Protein 3HUT (pdb70)

Structure (mmCIF, N/CA/C/O backbone):
data_3HUT
#
_entry.id   3HUT
#
_cell.length_a   43.341
_cell.length_b   92.706
_cell.length_c   44.432
_cell.angle_alpha   90.00
_cell.angle_beta   115.10
_cell.angle_gamma   90.00
#
_symmetry.space_group_name_H-M   'P 1 21 1'
#
loop_
_entity.id
_entity.type
_entity.pdbx_description
1 polymer 'putative branched-chain amino acid ABC transporter'
2 water water
#
loop_
_atom_site.group_PDB
_atom_site.id
_atom_site.type_symbol
_atom_site.label_atom_id
_atom_site.label_alt_id
_atom_site.label_comp_id
_atom_site.label_asym_id
_atom_site.label_entity_id
_atom_site.label_seq_id
_atom_site.pdbx_PDB_ins_code
_atom_site.Cartn_x
_atom_site.Cartn_y
_atom_site.Cartn_z
_atom_site.occupancy
_atom_site.B_iso_or_equiv
_atom_site.auth_seq_id
_atom_site.auth_comp_id
_atom_site.auth_asym_id
_atom_site.auth_atom_id
_atom_site.pdbx_PDB_model_num
ATOM 1 N N . LEU A 1 3 ? 7.758 19.405 32.525 1.00 22.39 -1 LEU A N 1
ATOM 2 C CA . LEU A 1 3 ? 7.522 18.194 33.362 1.00 21.99 -1 LEU A CA 1
ATOM 3 C C . LEU A 1 3 ? 7.212 16.979 32.483 1.00 20.85 -1 LEU A C 1
ATOM 4 O O . LEU A 1 3 ? 7.707 15.887 32.740 1.00 20.59 -1 LEU A O 1
ATOM 9 N N . ALA A 1 4 ? 6.409 17.164 31.440 1.00 18.58 40 ALA A N 1
ATOM 10 C CA . ALA A 1 4 ? 6.093 16.048 30.547 1.00 16.65 40 ALA A CA 1
ATOM 11 C C . ALA A 1 4 ? 7.351 15.617 29.788 1.00 15.42 40 ALA A C 1
ATOM 12 O O . ALA A 1 4 ? 8.145 16.463 29.369 1.00 13.90 40 ALA A O 1
ATOM 14 N N . LEU A 1 5 ? 7.540 14.306 29.631 1.00 13.55 41 LEU A N 1
ATOM 15 C CA . LEU A 1 5 ? 8.689 13.783 28.897 1.00 13.30 41 LEU A CA 1
ATOM 16 C C . LEU A 1 5 ? 8.482 14.140 27.434 1.00 14.32 41 LEU A C 1
ATOM 17 O O . LEU A 1 5 ? 7.352 14.139 26.947 1.00 15.29 41 LEU A O 1
ATOM 22 N N . LEU A 1 6 ? 9.573 14.432 26.732 1.00 13.31 42 LEU A N 1
ATOM 23 C CA . LEU A 1 6 ? 9.493 14.825 25.332 1.00 13.65 42 LEU A CA 1
ATOM 24 C C . LEU A 1 6 ? 10.138 13.894 24.319 1.00 12.77 42 LEU A C 1
ATOM 25 O O . LEU A 1 6 ? 11.265 13.435 24.502 1.00 12.04 42 LEU A O 1
ATOM 30 N N . LEU A 1 7 ? 9.407 13.646 23.238 1.00 10.05 43 LEU A N 1
ATOM 31 C CA . LEU A 1 7 ? 9.889 12.838 22.126 1.00 9.99 43 LEU A CA 1
ATOM 32 C C . LEU A 1 7 ? 9.769 13.737 20.902 1.00 11.01 43 LEU A C 1
ATOM 33 O O . LEU A 1 7 ? 8.821 14.515 20.792 1.00 10.73 43 LEU A O 1
ATOM 38 N N . GLY A 1 8 ? 10.730 13.652 19.993 1.00 9.97 44 GLY A N 1
ATOM 39 C CA . GLY A 1 8 ? 10.648 14.461 18.794 1.00 7.54 44 GLY A CA 1
ATOM 40 C C . GLY A 1 8 ? 10.093 13.585 17.692 1.00 7.58 44 GLY A C 1
ATOM 41 O O . GLY A 1 8 ? 10.186 12.364 17.770 1.00 8.26 44 GLY A O 1
ATOM 42 N N . TYR A 1 9 ? 9.481 14.187 16.683 1.00 7.48 45 TYR A N 1
ATOM 43 C CA . TYR A 1 9 ? 8.965 13.409 15.569 1.00 8.03 45 TYR A CA 1
ATOM 44 C C . TYR A 1 9 ? 9.142 14.233 14.305 1.00 8.61 45 TYR A C 1
ATOM 45 O O . TYR A 1 9 ? 8.470 15.246 14.121 1.00 6.96 45 TYR A O 1
ATOM 54 N N . GLU A 1 10 ? 10.081 13.824 13.457 1.00 6.12 46 GLU A N 1
ATOM 55 C CA . GLU A 1 10 ? 10.294 14.523 12.201 1.00 7.93 46 GLU A CA 1
ATOM 56 C C . GLU A 1 10 ? 9.540 13.733 11.138 1.00 7.84 46 GLU A C 1
ATOM 57 O O . GLU A 1 10 ? 9.675 12.510 11.045 1.00 7.45 46 GLU A O 1
ATOM 63 N N . LEU A 1 11 ? 8.727 14.440 10.359 1.00 8.61 47 LEU A N 1
ATOM 64 C CA . LEU A 1 11 ? 7.922 13.831 9.307 1.00 8.48 47 LEU A CA 1
ATOM 65 C C .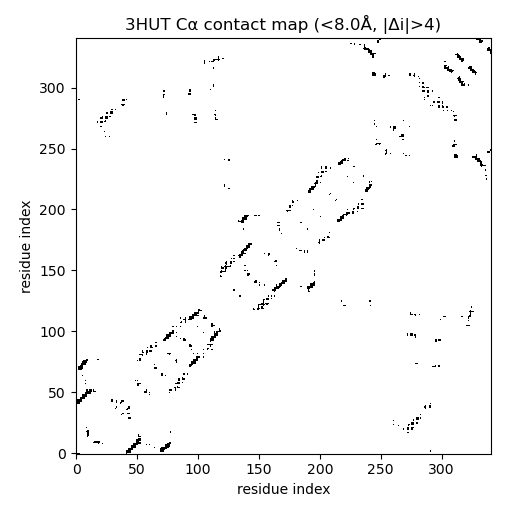 LEU A 1 11 ? 7.532 14.866 8.254 1.00 9.19 47 LEU A C 1
ATOM 66 O O . LEU A 1 11 ? 7.517 16.071 8.522 1.00 8.32 47 LEU A O 1
ATOM 71 N N . PRO A 1 12 ? 7.218 14.406 7.037 1.00 9.70 48 PRO A N 1
ATOM 72 C CA . PRO A 1 12 ? 6.833 15.311 5.950 1.00 10.01 48 PRO A CA 1
ATOM 73 C C . PRO A 1 12 ? 5.380 15.778 5.983 1.00 10.17 48 PRO A C 1
ATOM 74 O O . PRO A 1 12 ? 4.463 14.984 5.786 1.00 10.76 48 PRO A O 1
ATOM 78 N N . LEU A 1 13 ? 5.181 17.073 6.233 1.00 10.34 49 LEU A N 1
ATOM 79 C CA . LEU A 1 13 ? 3.844 17.660 6.270 1.00 10.54 49 LEU A CA 1
ATOM 80 C C . LEU A 1 13 ? 3.647 18.607 5.090 1.00 12.69 49 LEU A C 1
ATOM 81 O O . LEU A 1 13 ? 2.570 19.167 4.894 1.00 11.78 49 LEU A O 1
ATOM 86 N N . THR A 1 14 ? 4.707 18.795 4.315 1.00 12.54 50 THR A N 1
ATOM 87 C CA . THR A 1 14 ? 4.639 19.632 3.133 1.00 14.33 50 THR A CA 1
ATOM 88 C C . THR A 1 14 ? 5.467 18.914 2.079 1.00 14.43 50 THR A C 1
ATOM 89 O O . THR A 1 14 ? 6.382 18.160 2.410 1.00 14.18 50 THR A O 1
ATOM 93 N N . GLY A 1 15 ? 5.125 19.112 0.813 1.00 13.69 51 GLY A N 1
ATOM 94 C CA . GLY A 1 15 ? 5.867 18.448 -0.237 1.00 14.62 51 GLY A CA 1
ATOM 95 C C . GLY A 1 15 ? 5.110 17.278 -0.824 1.00 13.48 51 GLY A C 1
ATOM 96 O O . GLY A 1 15 ? 3.988 16.973 -0.412 1.00 14.31 51 GLY A O 1
ATOM 97 N N . ALA A 1 16 ? 5.737 16.608 -1.782 1.00 15.08 52 ALA A N 1
ATOM 98 C CA . ALA A 1 16 ? 5.123 15.480 -2.467 1.00 14.42 52 ALA A CA 1
ATOM 99 C C . ALA A 1 16 ? 4.682 14.348 -1.547 1.00 13.94 52 ALA A C 1
ATOM 100 O O . ALA A 1 16 ? 3.759 13.609 -1.872 1.00 13.69 52 ALA A O 1
ATOM 102 N N . ASN A 1 17 ? 5.337 14.217 -0.399 1.00 13.42 53 ASN A N 1
ATOM 103 C CA . ASN A 1 17 ? 5.026 13.140 0.537 1.00 13.63 53 ASN A CA 1
ATOM 104 C C . ASN A 1 17 ? 4.299 13.570 1.808 1.00 12.43 53 ASN A C 1
ATOM 105 O O . ASN A 1 17 ? 4.330 12.862 2.815 1.00 12.38 53 ASN A O 1
ATOM 110 N N . ALA A 1 18 ? 3.635 14.720 1.759 1.00 11.73 54 ALA A N 1
ATOM 111 C CA . ALA A 1 18 ? 2.914 15.237 2.920 1.00 11.53 54 ALA A CA 1
ATOM 112 C C . ALA A 1 18 ? 1.826 14.293 3.445 1.00 10.13 54 ALA A C 1
ATOM 113 O O . ALA A 1 18 ? 1.591 14.223 4.650 1.00 10.14 54 ALA A O 1
ATOM 115 N N . ALA A 1 19 ? 1.165 13.573 2.545 1.00 8.97 55 ALA A N 1
ATOM 116 C CA . ALA A 1 19 ? 0.094 12.660 2.943 1.00 11.13 55 ALA A CA 1
ATOM 117 C C . ALA A 1 19 ? 0.572 11.604 3.941 1.00 11.47 55 ALA A C 1
ATOM 118 O O . ALA A 1 19 ? -0.182 11.152 4.806 1.00 10.97 55 ALA A O 1
ATOM 120 N N . TYR A 1 20 ? 1.830 11.211 3.819 1.00 11.48 56 TYR A N 1
ATOM 121 C CA . TYR A 1 20 ? 2.387 10.215 4.715 1.00 12.13 56 TYR A CA 1
ATOM 122 C C . TYR A 1 20 ? 2.615 10.812 6.099 1.00 10.94 56 TYR A C 1
ATOM 123 O O . TYR A 1 20 ? 2.418 10.144 7.114 1.00 11.17 56 TYR A O 1
ATOM 132 N N . GLY A 1 21 ? 3.021 12.077 6.135 1.00 10.33 57 GLY A N 1
ATOM 133 C CA . GLY A 1 21 ? 3.247 12.733 7.409 1.00 9.61 57 GLY A CA 1
ATOM 134 C C . GLY A 1 21 ? 1.923 12.903 8.121 1.00 9.38 57 GLY A C 1
ATOM 135 O O . GLY A 1 21 ? 1.838 12.802 9.347 1.00 8.06 57 GLY A O 1
ATOM 136 N N . ARG A 1 22 ? 0.874 13.154 7.345 1.00 7.34 58 ARG A N 1
ATOM 137 C CA . ARG A 1 22 ? -0.443 13.332 7.925 1.00 7.01 58 ARG A CA 1
ATOM 138 C C . ARG A 1 22 ? -0.971 12.066 8.598 1.00 6.85 58 ARG A C 1
ATOM 139 O O . ARG A 1 22 ? -1.500 12.136 9.708 1.00 7.97 58 ARG A O 1
ATOM 147 N N . VAL A 1 23 ? -0.815 10.909 7.959 1.00 7.95 59 VAL A N 1
ATOM 148 C CA . VAL A 1 23 ? -1.313 9.679 8.568 1.00 8.66 59 VAL A CA 1
ATOM 149 C C . VAL A 1 23 ? -0.430 9.265 9.744 1.00 9.29 59 VAL A C 1
ATOM 150 O O . VAL A 1 23 ? -0.877 8.560 10.645 1.00 11.07 59 VAL A O 1
ATOM 154 N N . PHE A 1 24 ? 0.823 9.713 9.734 1.00 8.77 60 PHE A N 1
ATOM 155 C CA . PHE A 1 24 ? 1.745 9.424 10.827 1.00 8.42 60 PHE A CA 1
ATOM 156 C C . PHE A 1 24 ? 1.228 10.155 12.060 1.00 9.09 60 PHE A C 1
ATOM 157 O O . PHE A 1 24 ? 1.196 9.609 13.164 1.00 8.39 60 PHE A O 1
ATOM 165 N N . GLN A 1 25 ? 0.829 11.405 11.858 1.00 9.50 61 GLN A N 1
ATOM 166 C CA . GLN A 1 25 ? 0.327 12.230 12.945 1.00 10.42 61 GLN A CA 1
ATOM 167 C C . GLN A 1 25 ? -1.029 11.736 13.445 1.00 9.39 61 GLN A C 1
ATOM 168 O O . GLN A 1 25 ? -1.312 11.798 14.638 1.00 9.03 61 GLN A O 1
ATOM 174 N N . GLU A 1 26 ? -1.866 11.241 12.538 1.00 8.49 62 GLU A N 1
ATOM 175 C CA . GLU A 1 26 ? -3.172 10.730 12.938 1.00 9.08 62 GLU A CA 1
ATOM 176 C C . GLU A 1 26 ? -2.972 9.502 13.827 1.00 8.93 62 GLU A C 1
ATOM 177 O O . GLU A 1 26 ? -3.595 9.370 14.878 1.00 8.46 62 GLU A O 1
ATOM 183 N N . ALA A 1 27 ? -2.083 8.613 13.400 1.00 8.32 63 ALA A N 1
ATOM 184 C CA . ALA A 1 27 ? -1.792 7.399 14.148 1.00 7.96 63 ALA A CA 1
ATOM 185 C C . ALA A 1 27 ? -1.091 7.725 15.463 1.00 8.64 63 ALA A C 1
ATOM 186 O O . ALA A 1 27 ? -1.414 7.152 16.507 1.00 8.61 63 ALA A O 1
ATOM 188 N N . ALA A 1 28 ? -0.134 8.647 15.410 1.00 8.43 64 ALA A N 1
ATOM 189 C CA . ALA A 1 28 ? 0.614 9.046 16.602 1.00 8.66 64 ALA A CA 1
ATOM 190 C C . ALA A 1 28 ? -0.316 9.541 17.701 1.00 10.59 64 ALA A C 1
ATOM 191 O O . ALA A 1 28 ? -0.202 9.138 18.862 1.00 10.75 64 ALA A O 1
ATOM 193 N N . ARG A 1 29 ? -1.234 10.419 17.322 1.00 11.24 65 ARG A N 1
ATOM 194 C CA . ARG A 1 29 ? -2.194 10.996 18.254 1.00 12.50 65 ARG A CA 1
ATOM 195 C C . ARG A 1 29 ? -3.002 9.922 18.981 1.00 10.54 65 ARG A C 1
ATOM 196 O O . ARG A 1 29 ? -3.177 9.982 20.196 1.00 8.99 65 ARG A O 1
ATOM 204 N N . LEU A 1 30 ? -3.492 8.940 18.234 1.00 9.80 66 LEU A N 1
ATOM 205 C CA . LEU A 1 30 ? -4.290 7.867 18.822 1.00 10.55 66 LEU A CA 1
ATOM 206 C C . LEU A 1 30 ? -3.490 7.085 19.867 1.00 10.71 66 LEU A C 1
ATOM 207 O O . LEU A 1 30 ? -3.957 6.857 20.981 1.00 10.61 66 LEU A O 1
ATOM 212 N N . GLN A 1 31 ? -2.283 6.674 19.495 1.00 9.92 67 GLN A N 1
ATOM 213 C CA . GLN A 1 31 ? -1.410 5.912 20.385 1.00 8.16 67 GLN A CA 1
ATOM 214 C C . GLN A 1 31 ? -1.011 6.717 21.628 1.00 8.64 67 GLN A C 1
ATOM 215 O O . GLN A 1 31 ? -1.118 6.235 22.762 1.00 7.01 67 GLN A O 1
ATOM 221 N N . LEU A 1 32 ? -0.542 7.942 21.411 1.00 6.91 68 LEU A N 1
ATOM 222 C CA . LEU A 1 32 ? -0.116 8.795 22.512 1.00 9.17 68 LEU A CA 1
ATOM 223 C C . LEU A 1 32 ? -1.256 9.040 23.493 1.00 9.92 68 LEU A C 1
ATOM 224 O O . LEU A 1 32 ? -1.085 8.906 24.706 1.00 10.71 68 LEU A O 1
ATOM 229 N N . ASP A 1 33 ? -2.424 9.397 22.973 1.00 12.56 69 ASP A N 1
ATOM 230 C CA . ASP A 1 33 ? -3.557 9.653 23.844 1.00 13.73 69 ASP A CA 1
ATOM 231 C C . ASP A 1 33 ? -3.877 8.427 24.691 1.00 15.12 69 ASP A C 1
ATOM 232 O O . ASP A 1 33 ? -4.126 8.551 25.891 1.00 15.22 69 ASP A O 1
ATOM 237 N N . ARG A 1 34 ? -3.847 7.241 24.083 1.00 15.93 70 ARG A N 1
ATOM 238 C CA . ARG A 1 34 ? -4.136 6.018 24.833 1.00 16.49 70 ARG A CA 1
ATOM 239 C C . ARG A 1 34 ? -3.092 5.796 25.914 1.00 14.90 70 ARG A C 1
ATOM 240 O O . ARG A 1 34 ? -3.425 5.486 27.058 1.00 15.24 70 ARG A O 1
ATOM 248 N N . PHE A 1 35 ? -1.826 5.951 25.540 1.00 13.71 71 PHE A N 1
ATOM 249 C CA . PHE A 1 35 ? -0.716 5.766 26.466 1.00 13.38 71 PHE A CA 1
ATOM 250 C C . PHE A 1 35 ? -0.862 6.682 27.682 1.00 14.54 71 PHE A C 1
ATOM 251 O O . PHE A 1 35 ? -0.816 6.223 28.824 1.00 13.54 71 PHE A O 1
ATOM 259 N N . ASN A 1 36 ? -1.037 7.977 27.441 1.00 13.93 72 ASN A N 1
ATOM 260 C CA . ASN A 1 36 ? -1.180 8.920 28.541 1.00 15.67 72 ASN A CA 1
ATOM 261 C C . ASN A 1 36 ? -2.430 8.625 29.361 1.00 16.73 72 ASN A C 1
ATOM 262 O O . ASN A 1 36 ? -2.418 8.740 30.587 1.00 18.58 72 ASN A O 1
ATOM 267 N N . ALA A 1 37 ? -3.502 8.230 28.684 1.00 16.48 73 ALA A N 1
ATOM 268 C CA . ALA A 1 37 ? -4.748 7.906 29.365 1.00 17.73 73 ALA A CA 1
ATOM 269 C C . ALA A 1 37 ? -4.528 6.723 30.304 1.00 19.18 73 ALA A C 1
ATOM 270 O O . ALA A 1 37 ? -5.175 6.617 31.344 1.00 20.18 73 ALA A O 1
ATOM 272 N N . ALA A 1 38 ? -3.608 5.840 29.930 1.00 18.71 74 ALA A N 1
ATOM 273 C CA . ALA A 1 38 ? -3.303 4.658 30.726 1.00 20.35 74 ALA A CA 1
ATOM 274 C C . ALA A 1 38 ? -2.421 4.972 31.935 1.00 21.74 74 ALA A C 1
ATOM 275 O O . ALA A 1 38 ? -2.182 4.103 32.775 1.00 22.86 74 ALA A O 1
ATOM 277 N N . GLY A 1 39 ? -1.933 6.206 32.016 1.00 20.71 75 GLY A N 1
ATOM 278 C CA . GLY A 1 39 ? -1.098 6.591 33.139 1.00 21.07 75 GLY A CA 1
ATOM 279 C C . GLY A 1 39 ? 0.293 7.066 32.765 1.00 20.46 75 GLY A C 1
ATOM 280 O O . GLY A 1 39 ? 1.129 7.288 33.644 1.00 20.28 75 GLY A O 1
ATOM 281 N N . GLY A 1 40 ? 0.543 7.226 31.469 1.00 18.85 76 GLY A N 1
ATOM 282 C CA . GLY A 1 40 ? 1.847 7.675 31.016 1.00 18.56 76 GLY A CA 1
ATOM 283 C C . GLY A 1 40 ? 2.970 6.798 31.540 1.00 17.78 76 GLY A C 1
ATOM 284 O O . GLY A 1 40 ? 2.852 5.572 31.574 1.00 15.97 76 GLY A O 1
ATOM 285 N N . VAL A 1 41 ? 4.067 7.431 31.940 1.00 19.39 77 VAL A N 1
ATOM 286 C CA . VAL A 1 41 ? 5.220 6.720 32.476 1.00 20.67 77 VAL A CA 1
ATOM 287 C C . VAL A 1 41 ? 5.210 6.911 33.984 1.00 22.90 77 VAL A C 1
ATOM 288 O O . VAL A 1 41 ? 5.714 7.913 34.499 1.00 22.95 77 VAL A O 1
ATOM 292 N N . GLY A 1 42 ? 4.622 5.951 34.688 1.00 23.30 78 GLY A N 1
ATOM 293 C CA . GLY A 1 42 ? 4.543 6.045 36.133 1.00 24.97 78 GLY A CA 1
ATOM 294 C C . GLY A 1 42 ? 3.839 7.320 36.557 1.00 24.41 78 GLY A C 1
ATOM 295 O O . GLY A 1 42 ? 4.198 7.934 37.560 1.00 26.37 78 GLY A O 1
ATOM 296 N N . GLY A 1 43 ? 2.836 7.727 35.785 1.00 23.51 79 GLY A N 1
ATOM 297 C CA . GLY A 1 43 ? 2.101 8.936 36.115 1.00 21.98 79 GLY A CA 1
ATOM 298 C C . GLY A 1 43 ? 2.594 10.177 35.394 1.00 21.64 79 GLY A C 1
ATOM 299 O O . GLY A 1 43 ? 1.921 11.206 35.397 1.00 21.52 79 GLY A O 1
ATOM 300 N N . ARG A 1 44 ? 3.768 10.091 34.775 1.00 20.82 80 ARG A N 1
ATOM 301 C CA . ARG A 1 44 ? 4.326 11.226 34.051 1.00 19.01 80 ARG A CA 1
ATOM 302 C C . ARG A 1 44 ? 3.931 11.132 32.579 1.00 18.69 80 ARG A C 1
ATOM 303 O O . ARG A 1 44 ? 4.287 10.175 31.894 1.00 17.49 80 ARG A O 1
ATOM 311 N N . PRO A 1 45 ? 3.184 12.127 32.075 1.00 17.00 81 PRO A N 1
ATOM 312 C CA . PRO A 1 45 ? 2.751 12.128 30.674 1.00 16.53 81 PRO A CA 1
ATOM 313 C C . PRO A 1 45 ? 3.887 12.303 29.675 1.00 16.27 81 PRO A C 1
ATOM 314 O O . PRO A 1 45 ? 4.993 12.729 30.025 1.00 15.05 81 PRO A O 1
ATOM 318 N N . VAL A 1 46 ? 3.604 11.957 28.426 1.00 15.29 82 VAL A N 1
ATOM 319 C CA . VAL A 1 46 ? 4.578 12.086 27.357 1.00 13.73 82 VAL A CA 1
ATOM 320 C C . VAL A 1 46 ? 3.957 12.961 26.283 1.00 13.57 82 VAL A C 1
ATOM 321 O O . VAL A 1 46 ? 2.770 12.839 25.988 1.00 12.72 82 VAL A O 1
ATOM 325 N N . ASP A 1 47 ? 4.753 13.853 25.711 1.00 14.05 83 ASP A N 1
ATOM 326 C CA . ASP A 1 47 ? 4.248 14.711 24.649 1.00 15.08 83 ASP A CA 1
ATOM 327 C C . ASP A 1 47 ? 5.185 14.593 23.464 1.00 13.15 83 ASP A C 1
ATOM 328 O O . ASP A 1 47 ? 6.364 14.286 23.626 1.00 11.42 83 ASP A O 1
ATOM 333 N N . ILE A 1 48 ? 4.653 14.820 22.270 1.00 10.54 84 ILE A N 1
ATOM 334 C CA . ILE A 1 48 ? 5.455 14.733 21.063 1.00 9.81 84 ILE A CA 1
ATOM 335 C C . ILE A 1 48 ? 5.622 16.097 20.396 1.00 9.70 84 ILE A C 1
ATOM 336 O O . ILE A 1 48 ? 4.658 16.845 20.208 1.00 8.33 84 ILE A O 1
ATOM 341 N N . LEU A 1 49 ? 6.863 16.411 20.057 1.00 8.33 85 LEU A N 1
ATOM 342 C CA . LEU A 1 49 ? 7.188 17.653 19.381 1.00 9.22 85 LEU A CA 1
ATOM 343 C C . LEU A 1 49 ? 7.416 17.287 17.917 1.00 9.99 85 LEU A C 1
ATOM 344 O O . LEU A 1 49 ? 8.392 16.615 17.575 1.00 10.30 85 LEU A O 1
ATOM 349 N N . TYR A 1 50 ? 6.498 17.714 17.061 1.00 9.32 86 TYR A N 1
ATOM 350 C CA . TYR A 1 50 ? 6.586 17.439 15.632 1.00 9.69 86 TYR A CA 1
ATOM 351 C C . TYR A 1 50 ? 7.398 18.498 14.900 1.00 9.66 86 TYR A C 1
ATOM 352 O O . TYR A 1 50 ? 7.445 19.655 15.313 1.00 8.14 86 TYR A O 1
ATOM 361 N N . ALA A 1 51 ? 8.028 18.091 13.804 1.00 9.55 87 ALA A N 1
ATOM 362 C CA . ALA A 1 51 ? 8.814 19.007 12.981 1.00 10.59 87 ALA A CA 1
ATOM 363 C C . ALA A 1 51 ? 8.633 18.606 11.520 1.00 10.44 87 ALA A C 1
ATOM 364 O O . ALA A 1 51 ? 8.819 17.438 11.163 1.00 9.65 87 ALA A O 1
ATOM 366 N N . ASP A 1 52 ? 8.256 19.571 10.685 1.00 8.76 88 ASP A N 1
ATOM 367 C CA . ASP A 1 52 ? 8.049 19.322 9.260 1.00 10.17 88 ASP A CA 1
ATOM 368 C C . ASP A 1 52 ? 9.386 19.196 8.530 1.00 10.70 88 ASP A C 1
ATOM 369 O O . ASP A 1 52 ? 10.068 20.189 8.285 1.00 10.16 88 ASP A O 1
ATOM 374 N N . SER A 1 53 ? 9.755 17.970 8.179 1.00 9.08 89 SER A N 1
ATOM 375 C CA . SER A 1 53 ? 11.010 17.725 7.482 1.00 10.95 89 SER A CA 1
ATOM 376 C C . SER A 1 53 ? 10.913 18.001 5.980 1.00 10.99 89 SER A C 1
ATOM 377 O O . SER A 1 53 ? 11.933 18.122 5.301 1.00 11.53 89 SER A O 1
ATOM 380 N N . ARG A 1 54 ? 9.686 18.081 5.469 1.00 10.90 90 ARG A N 1
ATOM 381 C CA . ARG A 1 54 ? 9.439 18.318 4.046 1.00 12.39 90 ARG A CA 1
ATOM 382 C C . ARG A 1 54 ? 10.068 17.228 3.181 1.00 12.52 90 ARG A C 1
ATOM 383 O O . ARG A 1 54 ? 10.195 17.387 1.965 1.00 11.94 90 ARG A O 1
ATOM 391 N N . ASP A 1 55 ? 10.439 16.116 3.809 1.00 12.38 91 ASP A N 1
ATOM 392 C CA . ASP A 1 55 ? 11.092 15.012 3.110 1.00 11.87 91 ASP A CA 1
ATOM 393 C C . ASP A 1 55 ? 12.321 15.569 2.403 1.00 12.47 91 ASP A C 1
ATOM 394 O O . ASP A 1 55 ? 12.646 15.183 1.279 1.00 12.10 91 ASP A O 1
ATOM 399 N N . ASP A 1 56 ? 12.990 16.494 3.083 1.00 13.01 92 ASP A N 1
ATOM 400 C CA . ASP A 1 56 ? 14.189 17.143 2.558 1.00 14.01 92 ASP A CA 1
ATOM 401 C C . ASP A 1 56 ? 15.375 16.843 3.470 1.00 13.63 92 ASP A C 1
ATOM 402 O O . ASP A 1 56 ? 15.335 17.126 4.666 1.00 11.73 92 ASP A O 1
ATOM 407 N N . ALA A 1 57 ? 16.429 16.267 2.900 1.00 14.39 93 ALA A N 1
ATOM 408 C CA . ALA A 1 57 ? 17.613 15.906 3.671 1.00 13.94 93 ALA A CA 1
ATOM 409 C C . ALA A 1 57 ? 18.197 17.060 4.479 1.00 13.79 93 ALA A C 1
ATOM 410 O O . ALA A 1 57 ? 18.462 16.912 5.674 1.00 12.72 93 ALA A O 1
ATOM 412 N N . ASP A 1 58 ? 18.398 18.210 3.842 1.00 13.28 94 ASP A N 1
ATOM 413 C CA . ASP A 1 58 ? 18.963 19.352 4.551 1.00 15.00 94 ASP A CA 1
ATOM 414 C C . ASP A 1 58 ? 18.061 19.839 5.675 1.00 13.58 94 ASP A C 1
ATOM 415 O O . ASP A 1 58 ? 18.543 20.250 6.727 1.00 12.50 94 ASP A O 1
ATOM 420 N N . GLN A 1 59 ? 16.751 19.795 5.458 1.00 13.59 95 GLN A N 1
ATOM 421 C CA . GLN A 1 59 ? 15.818 20.238 6.488 1.00 13.83 95 GLN A CA 1
ATOM 422 C C . GLN A 1 59 ? 15.860 19.256 7.658 1.00 12.70 95 GLN A C 1
ATOM 423 O O . GLN A 1 59 ? 15.804 19.655 8.820 1.00 11.48 95 GLN A O 1
ATOM 429 N N . ALA A 1 60 ? 15.971 17.972 7.334 1.00 11.61 96 ALA A N 1
ATOM 430 C CA . ALA A 1 60 ? 16.025 16.924 8.347 1.00 10.94 96 ALA A CA 1
ATOM 431 C C . ALA A 1 60 ? 17.272 17.096 9.209 1.00 10.44 96 ALA A C 1
ATOM 432 O O . ALA A 1 60 ? 17.261 16.814 10.411 1.00 9.06 96 ALA A O 1
ATOM 434 N N . ARG A 1 61 ? 18.354 17.558 8.592 1.00 11.73 97 ARG A N 1
ATOM 435 C CA . ARG A 1 61 ? 19.593 17.760 9.331 1.00 11.28 97 ARG A CA 1
ATOM 436 C C . ARG A 1 61 ? 19.479 18.891 10.347 1.00 11.76 97 ARG A C 1
ATOM 437 O O . ARG A 1 61 ? 19.963 18.765 11.476 1.00 10.72 97 ARG A O 1
ATOM 445 N N . THR A 1 62 ? 18.846 19.999 9.974 1.00 12.11 98 THR A N 1
ATOM 446 C CA . THR A 1 62 ? 18.724 21.079 10.940 1.00 11.69 98 THR A CA 1
ATOM 447 C C . THR A 1 62 ? 17.718 20.665 12.009 1.00 12.16 98 THR A C 1
ATOM 448 O O . THR A 1 62 ? 17.855 21.040 13.172 1.00 11.10 98 THR A O 1
ATOM 452 N N . ILE A 1 63 ? 16.729 19.855 11.633 1.00 11.28 99 ILE A N 1
ATOM 453 C CA . ILE A 1 63 ? 15.753 19.378 12.610 1.00 10.78 99 ILE A CA 1
ATOM 454 C C . ILE A 1 63 ? 16.471 18.505 13.643 1.00 11.84 99 ILE A C 1
ATOM 455 O O . ILE A 1 63 ? 16.240 18.631 14.851 1.00 11.95 99 ILE A O 1
ATOM 460 N N . ALA A 1 64 ? 17.340 17.621 13.155 1.00 11.06 100 ALA A N 1
ATOM 461 C CA . ALA A 1 64 ? 18.095 16.716 14.017 1.00 10.11 100 ALA A CA 1
ATOM 462 C C . ALA A 1 64 ? 18.980 17.479 15.000 1.00 11.54 100 ALA A C 1
ATOM 463 O O . ALA A 1 64 ? 19.060 17.123 16.173 1.00 11.40 100 ALA A O 1
ATOM 465 N N . ARG A 1 65 ? 19.650 18.520 14.516 1.00 13.59 101 ARG A N 1
ATOM 466 C CA . ARG A 1 65 ? 20.512 19.335 15.365 1.00 14.44 101 ARG A CA 1
ATOM 467 C C . ARG A 1 65 ? 19.644 19.944 16.468 1.00 13.28 101 ARG A C 1
ATOM 468 O O . ARG A 1 65 ? 20.032 19.975 17.634 1.00 11.61 101 ARG A O 1
ATOM 476 N N . ALA A 1 66 ? 18.469 20.437 16.077 1.00 12.00 102 ALA A N 1
ATOM 477 C CA . ALA A 1 66 ? 17.539 21.073 17.003 1.00 11.83 102 ALA A CA 1
ATOM 478 C C . ALA A 1 66 ? 17.084 20.134 18.120 1.00 12.30 102 ALA A C 1
ATOM 479 O O . ALA A 1 66 ? 17.077 20.517 19.290 1.00 11.64 102 ALA A O 1
ATOM 481 N N . PHE A 1 67 ? 16.694 18.912 17.761 1.00 10.85 103 PHE A N 1
ATOM 482 C CA . PHE A 1 67 ? 16.259 17.941 18.761 1.00 10.54 103 PHE A CA 1
ATOM 483 C C . PHE A 1 67 ? 17.409 17.571 19.695 1.00 11.09 103 PHE A C 1
ATOM 484 O O . PHE A 1 67 ? 17.220 17.415 20.902 1.00 12.02 103 PHE A O 1
ATOM 492 N N . VAL A 1 68 ? 18.599 17.415 19.125 1.00 11.77 104 VAL A N 1
ATOM 493 C CA . VAL A 1 68 ? 19.781 17.059 19.904 1.00 12.04 104 VAL A CA 1
ATOM 494 C C . VAL A 1 68 ? 20.093 18.156 20.921 1.00 13.48 104 VAL A C 1
ATOM 495 O O . VAL A 1 68 ? 20.435 17.877 22.072 1.00 12.11 104 VAL A O 1
ATOM 499 N N . ASP A 1 69 ? 19.945 19.404 20.490 1.00 14.76 105 ASP A N 1
ATOM 500 C CA . ASP A 1 69 ? 20.208 20.560 21.339 1.00 16.39 105 ASP A CA 1
ATOM 501 C C . ASP A 1 69 ? 19.173 20.804 22.431 1.00 15.98 105 ASP A C 1
ATOM 502 O O . ASP A 1 69 ? 19.412 21.598 23.340 1.00 15.71 105 ASP A O 1
ATOM 507 N N . ASP A 1 70 ? 18.020 20.144 22.340 1.00 14.71 106 ASP A N 1
ATOM 508 C CA . ASP A 1 70 ? 16.988 20.300 23.361 1.00 15.27 106 ASP A CA 1
ATOM 509 C C . ASP A 1 70 ? 17.092 19.117 24.322 1.00 16.05 106 ASP A C 1
ATOM 510 O O . ASP A 1 70 ? 16.619 18.022 24.023 1.00 14.17 106 ASP A O 1
ATOM 515 N N . PRO A 1 71 ? 17.706 19.329 25.498 1.00 16.48 107 PRO A N 1
ATOM 516 C CA . PRO A 1 71 ? 17.875 18.271 26.501 1.00 15.88 107 PRO A CA 1
ATOM 517 C C . PRO A 1 71 ? 16.602 17.530 26.910 1.00 15.19 107 PRO A C 1
ATOM 518 O O . PRO A 1 71 ? 16.673 16.425 27.447 1.00 15.83 107 PRO A O 1
ATOM 522 N N . ARG A 1 72 ? 15.438 18.120 26.660 1.00 13.46 108 ARG A N 1
ATOM 523 C CA . ARG A 1 72 ? 14.194 17.452 27.032 1.00 14.43 108 ARG A CA 1
ATOM 524 C C . ARG A 1 72 ? 13.851 16.306 26.084 1.00 12.85 108 ARG A C 1
ATOM 525 O O . ARG A 1 72 ? 13.204 15.341 26.478 1.00 12.66 108 ARG A O 1
ATOM 533 N N . VAL A 1 73 ? 14.290 16.416 24.836 1.00 11.69 109 VAL A N 1
ATOM 534 C CA . VAL A 1 73 ? 14.015 15.388 23.841 1.00 10.25 109 VAL A CA 1
ATOM 535 C C . VAL A 1 73 ? 14.894 14.168 24.106 1.00 8.55 109 VAL A C 1
ATOM 536 O O . VAL A 1 73 ? 16.107 14.217 23.912 1.00 8.80 109 VAL A O 1
ATOM 540 N N . VAL A 1 74 ? 14.284 13.074 24.548 1.00 7.81 110 VAL A N 1
ATOM 541 C CA . VAL A 1 74 ? 15.047 11.872 24.860 1.00 8.12 110 VAL A CA 1
ATOM 542 C C . VAL A 1 74 ? 15.069 10.843 23.738 1.00 8.30 110 VAL A C 1
ATOM 543 O O . VAL A 1 74 ? 15.840 9.881 23.778 1.00 5.56 110 VAL A O 1
ATOM 547 N N . GLY A 1 75 ? 14.223 11.049 22.737 1.00 7.55 111 GLY A N 1
ATOM 548 C CA . GLY A 1 75 ? 14.168 10.127 21.624 1.00 7.39 111 GLY A CA 1
ATOM 549 C C . GLY A 1 75 ? 13.474 10.793 20.459 1.00 8.65 111 GLY A C 1
ATOM 550 O O . GLY A 1 75 ? 12.705 11.733 20.646 1.00 10.59 111 GLY A O 1
ATOM 551 N N . VAL A 1 76 ? 13.739 10.314 19.253 1.00 8.09 112 VAL A N 1
ATOM 552 C CA . VAL A 1 76 ? 13.113 10.896 18.079 1.00 8.36 112 VAL A CA 1
ATOM 553 C C . VAL A 1 76 ? 12.419 9.838 17.230 1.00 11.01 112 VAL A C 1
ATOM 554 O O . VAL A 1 76 ? 13.026 8.819 16.892 1.00 8.70 112 VAL A O 1
ATOM 558 N N . LEU A 1 77 ? 11.146 10.071 16.906 1.00 9.95 113 LEU A N 1
ATOM 559 C CA . LEU A 1 77 ? 10.397 9.173 16.033 1.00 11.51 113 LEU A CA 1
ATOM 560 C C . LEU A 1 77 ? 10.849 9.753 14.722 1.00 15.92 113 LEU A C 1
ATOM 561 O O . LEU A 1 77 ? 10.768 10.963 14.507 1.00 12.21 113 LEU A O 1
ATOM 566 N N . GLY A 1 78 ? 11.292 8.912 13.805 1.00 20.12 114 GLY A N 1
ATOM 567 C CA . GLY A 1 78 ? 11.893 9.523 12.649 1.00 24.52 114 GLY A CA 1
ATOM 568 C C . GLY A 1 78 ? 11.810 9.294 11.180 1.00 23.51 114 GLY A C 1
ATOM 569 O O . GLY A 1 78 ? 12.481 8.467 10.595 1.00 27.68 114 GLY A O 1
ATOM 570 N N . ASP A 1 79 ? 11.063 10.184 10.571 1.00 23.30 115 ASP A N 1
ATOM 571 C CA . ASP A 1 79 ? 10.896 10.225 9.145 1.00 17.44 115 ASP A CA 1
ATOM 572 C C . ASP A 1 79 ? 10.541 9.090 8.241 1.00 15.41 115 ASP A C 1
ATOM 573 O O . ASP A 1 79 ? 10.906 7.938 8.396 1.00 15.00 115 ASP A O 1
ATOM 578 N N . PHE A 1 80 ? 9.773 9.520 7.267 1.00 11.45 116 PHE A N 1
ATOM 579 C CA . PHE A 1 80 ? 9.200 8.719 6.235 1.00 11.14 116 PHE A CA 1
ATOM 580 C C . PHE A 1 80 ? 10.134 7.965 5.286 1.00 10.36 116 PHE A C 1
ATOM 581 O O . PHE A 1 80 ? 10.109 6.736 5.228 1.00 9.81 116 PHE A O 1
ATOM 589 N N . SER A 1 81 ? 10.938 8.698 4.524 1.00 9.65 117 SER A N 1
ATOM 590 C CA . SER A 1 81 ? 11.835 8.064 3.563 1.00 10.28 117 SER A CA 1
ATOM 591 C C . SER A 1 81 ? 13.133 7.573 4.178 1.00 9.25 117 SER A C 1
ATOM 592 O O . SER A 1 81 ? 13.588 8.090 5.199 1.00 9.02 117 SER A O 1
ATOM 595 N N . SER A 1 82 ? 13.733 6.575 3.540 1.00 8.85 118 SER A N 1
ATOM 596 C CA . SER A 1 82 ? 14.996 6.036 4.013 1.00 9.14 118 SER A CA 1
ATOM 597 C C . SER A 1 82 ? 16.079 7.101 3.865 1.00 9.69 118 SER A C 1
ATOM 598 O O . SER A 1 82 ? 16.874 7.322 4.779 1.00 9.73 118 SER A O 1
ATOM 601 N N . THR A 1 83 ? 16.094 7.773 2.717 1.00 9.84 119 THR A N 1
ATOM 602 C CA . THR A 1 83 ? 17.091 8.812 2.457 1.00 11.49 119 THR A CA 1
ATOM 603 C C . THR A 1 83 ? 17.109 9.904 3.519 1.00 8.84 119 THR A C 1
ATOM 604 O O . THR A 1 83 ? 18.167 10.276 4.020 1.00 7.79 119 THR A O 1
ATOM 608 N N . VAL A 1 84 ? 15.938 10.426 3.858 1.00 8.71 120 VAL A N 1
ATOM 609 C CA . VAL A 1 84 ? 15.859 11.481 4.851 1.00 9.43 120 VAL A CA 1
ATOM 610 C C . VAL A 1 84 ? 16.128 10.930 6.248 1.00 9.39 120 VAL A C 1
ATOM 611 O O . VAL A 1 84 ? 16.775 11.584 7.067 1.00 11.49 120 VAL A O 1
ATOM 615 N N . SER A 1 85 ? 15.644 9.724 6.521 1.00 9.05 121 SER A N 1
ATOM 616 C CA . SER A 1 85 ? 15.869 9.120 7.827 1.00 8.90 121 SER A CA 1
ATOM 617 C C . SER A 1 85 ? 17.360 8.925 8.058 1.00 8.30 121 SER A C 1
ATOM 618 O O . SER A 1 85 ? 17.858 9.111 9.165 1.00 9.19 121 SER A O 1
ATOM 629 N N . ALA A 1 87 ? 19.858 10.691 6.541 1.00 12.76 123 ALA A N 1
ATOM 630 C CA . ALA A 1 87 ? 20.495 12.002 6.641 1.00 11.21 123 ALA A CA 1
ATOM 631 C C . ALA A 1 87 ? 20.458 12.465 8.098 1.00 12.41 123 ALA A C 1
ATOM 632 O O . ALA A 1 87 ? 21.468 12.891 8.656 1.00 12.17 123 ALA A O 1
ATOM 634 N N . ALA A 1 88 ? 19.286 12.380 8.718 1.00 11.16 124 ALA A N 1
ATOM 635 C CA . ALA A 1 88 ? 19.152 12.781 10.111 1.00 10.53 124 ALA A CA 1
ATOM 636 C C . ALA A 1 88 ? 19.812 11.730 11.004 1.00 9.78 124 ALA A C 1
ATOM 637 O O . ALA A 1 88 ? 20.402 12.055 12.037 1.00 8.91 124 ALA A O 1
ATOM 639 N N . GLY A 1 89 ? 19.715 10.470 10.590 1.00 9.47 125 GLY A N 1
ATOM 640 C CA . GLY A 1 89 ? 20.295 9.383 11.360 1.00 9.91 125 GLY A CA 1
ATOM 641 C C . GLY A 1 89 ? 21.781 9.541 11.640 1.00 11.04 125 GLY A C 1
ATOM 642 O O . GLY A 1 89 ? 22.248 9.208 12.730 1.00 11.46 125 GLY A O 1
ATOM 643 N N . SER A 1 90 ? 22.525 10.054 10.665 1.00 10.24 126 SER A N 1
ATOM 644 C CA . SER A 1 90 ? 23.965 10.241 10.829 1.00 11.50 126 SER A CA 1
ATOM 645 C C . SER A 1 90 ? 24.265 11.147 12.018 1.00 10.31 126 SER A C 1
ATOM 646 O O . SER A 1 90 ? 25.211 10.909 12.775 1.00 10.72 126 SER A O 1
ATOM 649 N N . ILE A 1 91 ? 23.449 12.184 12.175 1.00 9.36 127 ILE A N 1
ATOM 650 C CA . ILE A 1 91 ? 23.590 13.130 13.275 1.00 9.08 127 ILE A CA 1
ATOM 651 C C . ILE A 1 91 ? 23.205 12.471 14.600 1.00 10.07 127 ILE A C 1
ATOM 652 O O . ILE A 1 91 ? 23.947 12.540 15.580 1.00 11.80 127 ILE A O 1
ATOM 657 N N . TYR A 1 92 ? 22.040 11.836 14.631 1.00 7.99 128 TYR A N 1
ATOM 658 C CA . TYR A 1 92 ? 21.587 11.169 15.844 1.00 7.79 128 TYR A CA 1
ATOM 659 C C . TYR A 1 92 ? 22.585 10.119 16.338 1.00 7.71 128 TYR A C 1
ATOM 660 O O . TYR A 1 92 ? 22.842 10.016 17.534 1.00 7.51 128 TYR A O 1
ATOM 669 N N . GLY A 1 93 ? 23.139 9.341 15.414 1.00 7.86 129 GLY A N 1
ATOM 670 C CA . GLY A 1 93 ? 24.096 8.315 15.792 1.00 9.52 129 GLY A CA 1
ATOM 671 C C . GLY A 1 93 ? 25.322 8.923 16.443 1.00 10.94 129 GLY A C 1
ATOM 672 O O . GLY A 1 93 ? 25.794 8.452 17.477 1.00 10.40 129 GLY A O 1
ATOM 673 N N . LYS A 1 94 ? 25.841 9.978 15.829 1.00 10.97 130 LYS A N 1
ATOM 674 C CA . LYS A 1 94 ? 27.010 10.663 16.359 1.00 14.26 130 LYS A CA 1
ATOM 675 C C . LYS A 1 94 ? 26.715 11.356 17.689 1.00 14.30 130 LYS A C 1
ATOM 676 O O . LYS A 1 94 ? 27.563 11.379 18.583 1.00 13.46 130 LYS A O 1
ATOM 682 N N . GLU A 1 95 ? 25.511 11.904 17.830 1.00 12.84 131 GLU A N 1
ATOM 683 C CA . GLU A 1 95 ? 25.143 12.620 19.051 1.00 12.27 131 GLU A CA 1
ATOM 684 C C . GLU A 1 95 ? 24.575 11.757 20.178 1.00 12.89 131 GLU A C 1
ATOM 685 O O . GLU A 1 95 ? 24.467 12.215 21.317 1.00 13.61 131 GLU A O 1
ATOM 691 N N . GLY A 1 96 ? 24.207 10.518 19.870 1.00 11.88 132 GLY A N 1
ATOM 692 C CA . GLY A 1 96 ? 23.665 9.646 20.901 1.00 10.98 132 GLY A CA 1
ATOM 693 C C . GLY A 1 96 ? 22.182 9.831 21.167 1.00 10.99 132 GLY A C 1
ATOM 694 O O . GLY A 1 96 ? 21.738 9.898 22.315 1.00 9.36 132 GLY A O 1
ATOM 703 N N . PRO A 1 98 ? 18.473 8.141 20.292 1.00 8.47 134 PRO A N 1
ATOM 704 C CA . PRO A 1 98 ? 17.824 6.964 19.709 1.00 6.91 134 PRO A CA 1
ATOM 705 C C . PRO A 1 98 ? 16.776 7.407 18.684 1.00 7.49 134 PRO A C 1
ATOM 706 O O . PRO A 1 98 ? 15.985 8.314 18.949 1.00 8.75 134 PRO A O 1
ATOM 710 N N . GLN A 1 99 ? 16.777 6.772 17.516 1.00 6.23 135 GLN A N 1
ATOM 711 C CA . GLN A 1 99 ? 15.843 7.123 16.443 1.00 6.88 135 GLN A CA 1
ATOM 712 C C . GLN A 1 99 ? 15.014 5.922 15.995 1.00 7.25 135 GLN A C 1
ATOM 713 O O . GLN A 1 99 ? 15.554 4.848 15.743 1.00 7.48 135 GLN A O 1
ATOM 719 N N . LEU A 1 100 ? 13.701 6.100 15.906 1.00 7.13 136 LEU A N 1
ATOM 720 C CA . LEU A 1 100 ? 12.839 5.019 15.454 1.00 6.99 136 LEU A CA 1
ATOM 721 C C . LEU A 1 100 ? 12.033 5.478 14.246 1.00 7.80 136 LEU A C 1
ATOM 722 O O . LEU A 1 100 ? 11.110 6.282 14.377 1.00 5.89 136 LEU A O 1
ATOM 727 N N . SER A 1 101 ? 12.405 4.988 13.066 1.00 7.29 137 SER A N 1
ATOM 728 C CA . SER A 1 101 ? 11.684 5.342 11.851 1.00 6.72 137 SER A CA 1
ATOM 729 C C . SER A 1 101 ? 10.571 4.329 11.622 1.00 7.48 137 SER A C 1
ATOM 730 O O . SER A 1 101 ? 10.801 3.118 11.632 1.00 6.03 137 SER A O 1
ATOM 733 N N . PRO A 1 102 ? 9.347 4.809 11.400 1.00 6.75 138 PRO A N 1
ATOM 734 C CA . PRO A 1 102 ? 8.292 3.823 11.184 1.00 7.66 138 PRO A CA 1
ATOM 735 C C . PRO A 1 102 ? 8.361 3.122 9.833 1.00 8.67 138 PRO A C 1
ATOM 736 O O . PRO A 1 102 ? 7.928 1.979 9.699 1.00 9.04 138 PRO A O 1
ATOM 740 N N . THR A 1 103 ? 8.954 3.781 8.844 1.00 7.58 139 THR A N 1
ATOM 741 C CA . THR A 1 103 ? 8.989 3.218 7.499 1.00 9.00 139 THR A CA 1
ATOM 742 C C . THR A 1 103 ? 10.321 3.155 6.733 1.00 9.91 139 THR A C 1
ATOM 743 O O . THR A 1 103 ? 10.346 2.685 5.601 1.00 9.85 139 THR A O 1
ATOM 747 N N . ALA A 1 104 ? 11.421 3.622 7.319 1.00 10.25 140 ALA A N 1
ATOM 748 C CA . ALA A 1 104 ? 12.707 3.550 6.617 1.00 10.08 140 ALA A CA 1
ATOM 749 C C . ALA A 1 104 ? 13.094 2.071 6.479 1.00 9.48 140 ALA A C 1
ATOM 750 O O . ALA A 1 104 ? 13.633 1.476 7.405 1.00 9.92 140 ALA A O 1
ATOM 752 N N . ALA A 1 105 ? 12.825 1.496 5.306 1.00 10.31 141 ALA A N 1
ATOM 753 C CA . ALA A 1 105 ? 13.086 0.080 5.049 1.00 10.28 141 ALA A CA 1
ATOM 754 C C . ALA A 1 105 ? 14.381 -0.287 4.338 1.00 11.78 141 ALA A C 1
ATOM 755 O O . ALA A 1 105 ? 14.694 -1.467 4.181 1.00 12.03 141 ALA A O 1
ATOM 757 N N . HIS A 1 106 ? 15.141 0.705 3.900 1.00 11.25 142 HIS A N 1
ATOM 758 C CA . HIS A 1 106 ? 16.386 0.417 3.192 1.00 12.07 142 HIS A CA 1
ATOM 759 C C . HIS A 1 106 ? 17.404 -0.306 4.075 1.00 11.47 142 HIS A C 1
ATOM 760 O O . HIS A 1 106 ? 17.653 0.094 5.207 1.00 11.13 142 HIS A O 1
ATOM 767 N N . PRO A 1 107 ? 18.002 -1.391 3.564 1.00 12.55 143 PRO A N 1
ATOM 768 C CA . PRO A 1 107 ? 18.991 -2.154 4.331 1.00 14.26 143 PRO A CA 1
ATOM 769 C C . PRO A 1 107 ? 20.043 -1.300 5.040 1.00 14.04 143 PRO A C 1
ATOM 770 O O . PRO A 1 107 ? 20.356 -1.539 6.200 1.00 15.58 143 PRO A O 1
ATOM 774 N N . ASP A 1 108 ? 20.576 -0.302 4.341 1.00 14.12 144 ASP A N 1
ATOM 775 C CA . ASP A 1 108 ? 21.624 0.560 4.896 1.00 14.38 144 ASP A CA 1
ATOM 776 C C . ASP A 1 108 ? 21.242 1.469 6.056 1.00 13.03 144 ASP A C 1
ATOM 777 O O . ASP A 1 108 ? 22.110 1.906 6.809 1.00 11.48 144 ASP A O 1
ATOM 782 N N . TYR A 1 109 ? 19.957 1.766 6.206 1.00 9.65 145 TYR A N 1
ATOM 783 C CA . TYR A 1 109 ? 19.532 2.635 7.292 1.00 8.53 145 TYR A CA 1
ATOM 784 C C . TYR A 1 109 ? 19.885 2.076 8.675 1.00 9.03 145 TYR A C 1
ATOM 785 O O . TYR A 1 109 ? 20.366 2.805 9.550 1.00 8.77 145 TYR A O 1
ATOM 794 N N . ILE A 1 110 ? 19.650 0.783 8.869 1.00 9.16 146 ILE A N 1
ATOM 795 C CA . ILE A 1 110 ? 19.930 0.140 10.152 1.00 9.85 146 ILE A CA 1
ATOM 796 C C . ILE A 1 110 ? 21.439 0.065 10.444 1.00 10.67 146 ILE A C 1
ATOM 797 O O . ILE A 1 110 ? 21.849 -0.054 11.601 1.00 11.43 146 ILE A O 1
ATOM 802 N N . LYS A 1 111 ? 22.258 0.162 9.399 1.00 10.01 147 LYS A N 1
ATOM 803 C CA . LYS A 1 111 ? 23.712 0.083 9.546 1.00 11.31 147 LYS A CA 1
ATOM 804 C C . LYS A 1 111 ? 24.410 1.393 9.920 1.00 9.99 147 LYS A C 1
ATOM 805 O O . LYS A 1 111 ? 25.607 1.400 10.202 1.00 9.95 147 LYS A O 1
ATOM 811 N N . ILE A 1 112 ? 23.672 2.498 9.915 1.00 10.90 148 ILE A N 1
ATOM 812 C CA . ILE A 1 112 ? 24.250 3.798 10.243 1.00 9.55 148 ILE A CA 1
ATOM 813 C C . ILE A 1 112 ? 24.993 3.801 11.574 1.00 9.47 148 ILE A C 1
ATOM 814 O O . ILE A 1 112 ? 26.144 4.233 11.647 1.00 8.63 148 ILE A O 1
ATOM 819 N N . SER A 1 113 ? 24.331 3.322 12.621 1.00 8.31 149 SER A N 1
ATOM 820 C CA . SER A 1 113 ? 24.925 3.286 13.953 1.00 7.47 149 SER A CA 1
ATOM 821 C C . SER A 1 113 ? 24.035 2.463 14.882 1.00 8.89 149 SER A C 1
ATOM 822 O O . SER A 1 113 ? 22.960 2.016 14.486 1.00 9.08 149 SER A O 1
ATOM 825 N N . PRO A 1 114 ? 24.472 2.252 16.137 1.00 7.81 150 PRO A N 1
ATOM 826 C CA . PRO A 1 114 ? 23.676 1.471 17.090 1.00 7.87 150 PRO A CA 1
ATOM 827 C C . PRO A 1 114 ? 22.443 2.232 17.581 1.00 7.68 150 PRO A C 1
ATOM 828 O O . PRO A 1 114 ? 21.701 1.745 18.435 1.00 5.59 150 PRO A O 1
ATOM 832 N N . TRP A 1 115 ? 22.218 3.422 17.038 1.00 6.90 151 TRP A N 1
ATOM 833 C CA . TRP A 1 115 ? 21.089 4.232 17.478 1.00 7.45 151 TRP A CA 1
ATOM 834 C C . TRP A 1 115 ? 19.850 4.209 16.593 1.00 6.83 151 TRP A C 1
ATOM 835 O O . TRP A 1 115 ? 18.829 4.788 16.958 1.00 6.69 151 TRP A O 1
ATOM 846 N N . GLN A 1 116 ? 19.929 3.539 15.445 1.00 9.07 152 GLN A N 1
ATOM 847 C CA . GLN A 1 116 ? 18.792 3.460 14.527 1.00 7.35 152 GLN A CA 1
ATOM 848 C C . GLN A 1 116 ? 17.917 2.225 14.710 1.00 8.69 152 GLN A C 1
ATOM 849 O O . GLN A 1 116 ? 18.412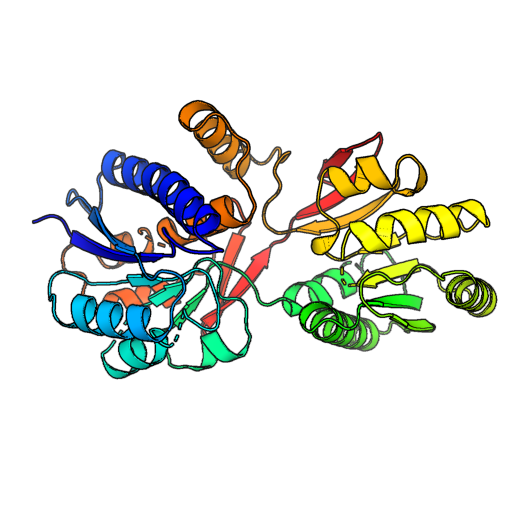 1.121 14.954 1.00 5.86 152 GLN A O 1
ATOM 855 N N . PHE A 1 117 ? 16.609 2.430 14.581 1.00 7.07 153 PHE A N 1
ATOM 856 C CA . PHE A 1 117 ? 15.629 1.355 14.704 1.00 7.70 153 PHE A CA 1
ATOM 857 C C . PHE A 1 117 ? 14.536 1.627 13.675 1.00 6.79 153 PHE A C 1
ATOM 858 O O . PHE A 1 117 ? 14.317 2.773 13.290 1.00 5.42 153 PHE A O 1
ATOM 866 N N . ARG A 1 118 ? 13.863 0.572 13.231 1.00 6.80 154 ARG A N 1
ATOM 867 C CA . ARG A 1 118 ? 12.787 0.701 12.248 1.00 8.72 154 ARG A CA 1
ATOM 868 C C . ARG A 1 118 ? 11.602 -0.158 12.668 1.00 7.82 154 ARG A C 1
ATOM 869 O O . ARG A 1 118 ? 11.777 -1.262 13.195 1.00 7.74 154 ARG A O 1
ATOM 877 N N . ALA A 1 119 ? 10.395 0.348 12.435 1.00 5.81 155 ALA A N 1
ATOM 878 C CA . ALA A 1 119 ? 9.189 -0.384 12.793 1.00 5.67 155 ALA A CA 1
ATOM 879 C C . ALA A 1 119 ? 8.799 -1.340 11.673 1.00 7.39 155 ALA A C 1
ATOM 880 O O . ALA A 1 119 ? 8.113 -2.334 11.904 1.00 7.91 155 ALA A O 1
ATOM 882 N N . ILE A 1 120 ? 9.255 -1.037 10.463 1.00 6.51 156 ILE A N 1
ATOM 883 C CA . ILE A 1 120 ? 8.959 -1.847 9.286 1.00 7.25 156 ILE A CA 1
ATOM 884 C C . ILE A 1 120 ? 10.102 -2.843 9.067 1.00 7.81 156 ILE A C 1
ATOM 885 O O . ILE A 1 120 ? 11.146 -2.735 9.705 1.00 8.83 156 ILE A O 1
ATOM 890 N N . THR A 1 121 ? 9.902 -3.823 8.189 1.00 8.93 157 THR A N 1
ATOM 891 C CA . THR A 1 121 ? 10.956 -4.801 7.898 1.00 9.03 157 THR A CA 1
ATOM 892 C C . THR A 1 121 ? 11.558 -4.418 6.557 1.00 10.05 157 THR A C 1
ATOM 893 O O . THR A 1 121 ? 10.982 -3.609 5.832 1.00 10.98 157 THR A O 1
ATOM 897 N N . THR A 1 122 ? 12.715 -4.980 6.224 1.00 10.14 158 THR A N 1
ATOM 898 C CA . THR A 1 122 ? 13.325 -4.689 4.931 1.00 12.30 158 THR A CA 1
ATOM 899 C C . THR A 1 122 ? 12.501 -5.433 3.878 1.00 12.05 158 THR A C 1
ATOM 900 O O . THR A 1 122 ? 11.802 -6.399 4.194 1.00 12.40 158 THR A O 1
ATOM 904 N N . PRO A 1 123 ? 12.567 -4.992 2.612 1.00 12.21 159 PRO A N 1
ATOM 905 C CA . PRO A 1 123 ? 11.813 -5.638 1.533 1.00 12.07 159 PRO A CA 1
ATOM 906 C C . PRO A 1 123 ? 12.141 -7.120 1.371 1.00 12.52 159 PRO A C 1
ATOM 907 O O . PRO A 1 123 ? 11.271 -7.928 1.053 1.00 13.32 159 PRO A O 1
ATOM 911 N N . ALA A 1 124 ? 13.400 -7.469 1.600 1.00 10.18 160 ALA A N 1
ATOM 912 C CA . ALA A 1 124 ? 13.852 -8.847 1.449 1.00 12.24 160 ALA A CA 1
ATOM 913 C C . ALA A 1 124 ? 13.300 -9.819 2.492 1.00 11.93 160 ALA A C 1
ATOM 914 O O . ALA A 1 124 ? 13.226 -11.024 2.234 1.00 11.08 160 ALA A O 1
ATOM 916 N N . PHE A 1 125 ? 12.914 -9.297 3.655 1.00 9.44 161 PHE A N 1
ATOM 917 C CA . PHE A 1 125 ? 12.393 -10.123 4.746 1.00 10.06 161 PHE A CA 1
ATOM 918 C C . PHE A 1 125 ? 11.311 -11.130 4.351 1.00 9.58 161 PHE A C 1
ATOM 919 O O . PHE A 1 125 ? 11.285 -12.247 4.867 1.00 9.75 161 PHE A O 1
ATOM 927 N N . GLU A 1 126 ? 10.412 -10.746 3.453 1.00 7.74 162 GLU A N 1
ATOM 928 C CA . GLU A 1 126 ? 9.343 -11.661 3.056 1.00 8.37 162 GLU A CA 1
ATOM 929 C C . GLU A 1 126 ? 9.836 -12.840 2.222 1.00 8.57 162 GLU A C 1
ATOM 930 O O . GLU A 1 126 ? 9.165 -13.867 2.150 1.00 8.11 162 GLU A O 1
ATOM 936 N N . GLY A 1 127 ? 11.005 -12.694 1.603 1.00 9.61 163 GLY A N 1
ATOM 937 C CA . GLY A 1 127 ? 11.542 -13.770 0.784 1.00 10.92 163 GLY A CA 1
ATOM 938 C C . GLY A 1 127 ? 11.650 -15.096 1.518 1.00 11.81 163 GLY A C 1
ATOM 939 O O . GLY A 1 127 ? 10.988 -16.065 1.153 1.00 11.64 163 GLY A O 1
ATOM 940 N N . PRO A 1 128 ? 12.498 -15.178 2.554 1.00 11.80 164 PRO A N 1
ATOM 941 C CA . PRO A 1 128 ? 12.661 -16.416 3.319 1.00 11.24 164 PRO A CA 1
ATOM 942 C C . PRO A 1 128 ? 11.346 -16.857 3.965 1.00 9.98 164 PRO A C 1
ATOM 943 O O . PRO A 1 128 ? 11.064 -18.048 4.069 1.00 11.15 164 PRO A O 1
ATOM 947 N N . ASN A 1 129 ? 10.546 -15.893 4.404 1.00 8.25 165 ASN A N 1
ATOM 948 C CA . ASN A 1 129 ? 9.266 -16.207 5.029 1.00 8.68 165 ASN A CA 1
ATOM 949 C C . ASN A 1 129 ? 8.378 -16.994 4.068 1.00 8.22 165 ASN A C 1
ATOM 950 O O . ASN A 1 129 ? 7.800 -18.022 4.432 1.00 6.36 165 ASN A O 1
ATOM 955 N N . ASN A 1 130 ? 8.290 -16.520 2.829 1.00 7.95 166 ASN A N 1
ATOM 956 C CA . ASN A 1 130 ? 7.452 -17.179 1.841 1.00 7.16 166 ASN A CA 1
ATOM 957 C C . ASN A 1 130 ? 8.053 -18.461 1.296 1.00 6.85 166 ASN A C 1
ATOM 958 O O . ASN A 1 130 ? 7.326 -19.378 0.905 1.00 7.94 166 ASN A O 1
ATOM 963 N N . ALA A 1 131 ? 9.376 -18.543 1.268 1.00 7.25 167 ALA A N 1
ATOM 964 C CA . ALA A 1 131 ? 9.996 -19.773 0.786 1.00 7.42 167 ALA A CA 1
ATOM 965 C C . ALA A 1 131 ? 9.676 -20.866 1.808 1.00 6.55 167 ALA A C 1
ATOM 966 O O . ALA A 1 131 ? 9.290 -21.976 1.441 1.00 9.79 167 ALA A O 1
ATOM 968 N N . ALA A 1 132 ? 9.817 -20.544 3.091 1.00 6.95 168 ALA A N 1
ATOM 969 C CA . ALA A 1 132 ? 9.529 -21.509 4.155 1.00 7.83 168 ALA A CA 1
ATOM 970 C C . ALA A 1 132 ? 8.059 -21.928 4.114 1.00 9.29 168 ALA A C 1
ATOM 971 O O . ALA A 1 132 ? 7.724 -23.088 4.352 1.00 9.17 168 ALA A O 1
ATOM 973 N N . TRP A 1 133 ? 7.188 -20.973 3.807 1.00 8.35 169 TRP A N 1
ATOM 974 C CA . TRP A 1 133 ? 5.755 -21.226 3.728 1.00 7.78 169 TRP A CA 1
ATOM 975 C C . TRP A 1 133 ? 5.454 -22.237 2.610 1.00 8.00 169 TRP A C 1
ATOM 976 O O . TRP A 1 133 ? 4.736 -23.220 2.814 1.00 7.34 169 TRP A O 1
ATOM 995 N N . ILE A 1 135 ? 7.534 -24.361 1.201 1.00 8.66 171 ILE A N 1
ATOM 996 C CA . ILE A 1 135 ? 8.161 -25.645 1.509 1.00 8.40 171 ILE A CA 1
ATOM 997 C C . ILE A 1 135 ? 7.232 -26.355 2.487 1.00 10.05 171 ILE A C 1
ATOM 998 O O . ILE A 1 135 ? 6.973 -27.556 2.368 1.00 11.87 171 ILE A O 1
ATOM 1003 N N . GLY A 1 136 ? 6.724 -25.595 3.453 1.00 10.89 172 GLY A N 1
ATOM 1004 C CA . GLY A 1 136 ? 5.823 -26.148 4.448 1.00 10.69 172 GLY A CA 1
ATOM 1005 C C . GLY A 1 136 ? 4.545 -26.681 3.830 1.00 12.17 172 GLY A C 1
ATOM 1006 O O . GLY A 1 136 ? 3.937 -27.611 4.362 1.00 10.56 172 GLY A O 1
ATOM 1007 N N . ASP A 1 137 ? 4.133 -26.091 2.709 1.00 11.44 173 ASP A N 1
ATOM 1008 C CA . ASP A 1 137 ? 2.922 -26.530 2.023 1.00 10.10 173 ASP A CA 1
ATOM 1009 C C . ASP A 1 137 ? 3.187 -27.682 1.062 1.00 10.85 173 ASP A C 1
ATOM 1010 O O . ASP A 1 137 ? 2.297 -28.086 0.309 1.00 11.59 173 ASP A O 1
ATOM 1015 N N . GLY A 1 138 ? 4.418 -28.192 1.071 1.00 8.57 174 GLY A N 1
ATOM 1016 C CA . GLY A 1 138 ? 4.752 -29.333 0.235 1.00 9.43 174 GLY A CA 1
ATOM 1017 C C . GLY A 1 138 ? 5.393 -29.128 -1.124 1.00 10.06 174 GLY A C 1
ATOM 1018 O O . GLY A 1 138 ? 5.647 -30.101 -1.832 1.00 10.32 174 GLY A O 1
ATOM 1019 N N . PHE A 1 139 ? 5.668 -27.884 -1.494 1.00 10.52 175 PHE A N 1
ATOM 1020 C CA . PHE A 1 139 ? 6.270 -27.606 -2.791 1.00 10.57 175 PHE A CA 1
ATOM 1021 C C . PHE A 1 139 ? 7.773 -27.829 -2.806 1.00 11.85 175 PHE A C 1
ATOM 1022 O O . PHE A 1 139 ? 8.468 -27.526 -1.832 1.00 10.22 175 PHE A O 1
ATOM 1030 N N . THR A 1 140 ? 8.264 -28.367 -3.919 1.00 12.54 176 THR A N 1
ATOM 1031 C CA . THR A 1 140 ? 9.687 -28.633 -4.082 1.00 13.78 176 THR A CA 1
ATOM 1032 C C . THR A 1 140 ? 10.235 -28.028 -5.368 1.00 13.33 176 THR A C 1
ATOM 1033 O O . THR A 1 140 ? 11.445 -28.007 -5.576 1.00 13.97 176 THR A O 1
ATOM 1037 N N . SER A 1 141 ? 9.344 -27.547 -6.234 1.00 12.04 177 SER A N 1
ATOM 1038 C CA . SER A 1 141 ? 9.764 -26.912 -7.483 1.00 14.10 177 SER A CA 1
ATOM 1039 C C . SER A 1 141 ? 8.827 -25.741 -7.743 1.00 14.02 177 SER A C 1
ATOM 1040 O O . SER A 1 141 ? 7.606 -25.892 -7.711 1.00 16.30 177 SER A O 1
ATOM 1043 N N . VAL A 1 142 ? 9.396 -24.572 -8.005 1.00 14.00 178 VAL A N 1
ATOM 1044 C CA . VAL A 1 142 ? 8.577 -23.395 -8.237 1.00 12.86 178 VAL A CA 1
ATOM 1045 C C . VAL A 1 142 ? 9.115 -22.514 -9.357 1.00 13.28 178 VAL A C 1
ATOM 1046 O O . VAL A 1 142 ? 10.273 -22.629 -9.771 1.00 11.94 178 VAL A O 1
ATOM 1050 N N . ALA A 1 143 ? 8.250 -21.637 -9.846 1.00 12.33 179 ALA A N 1
ATOM 1051 C CA . ALA A 1 143 ? 8.613 -20.688 -10.880 1.00 10.77 179 ALA A CA 1
ATOM 1052 C C . ALA A 1 143 ? 8.624 -19.349 -10.156 1.00 11.42 179 ALA A C 1
ATOM 1053 O O . ALA A 1 143 ? 7.701 -19.045 -9.397 1.00 9.90 179 ALA A O 1
ATOM 1055 N N . VAL A 1 144 ? 9.673 -18.562 -10.356 1.00 10.46 180 VAL A N 1
ATOM 1056 C CA . VAL A 1 144 ? 9.743 -17.262 -9.712 1.00 11.04 180 VAL A CA 1
ATOM 1057 C C . VAL A 1 144 ? 9.681 -16.175 -10.773 1.00 12.57 180 VAL A C 1
ATOM 1058 O O . VAL A 1 144 ? 10.474 -16.167 -11.714 1.00 13.97 180 VAL A O 1
ATOM 1062 N N . ILE A 1 145 ? 8.721 -15.273 -10.628 1.00 11.99 181 ILE A N 1
ATOM 1063 C CA . ILE A 1 145 ? 8.571 -14.165 -11.557 1.00 12.45 181 ILE A CA 1
ATOM 1064 C C . ILE A 1 145 ? 8.693 -12.909 -10.710 1.00 12.85 181 ILE A C 1
ATOM 1065 O O . ILE A 1 145 ? 7.915 -12.712 -9.777 1.00 13.49 181 ILE A O 1
ATOM 1070 N N . GLY A 1 146 ? 9.672 -12.068 -11.022 1.00 12.58 182 GLY A N 1
ATOM 1071 C CA . GLY A 1 146 ? 9.860 -10.863 -10.239 1.00 13.42 182 GLY A CA 1
ATOM 1072 C C . GLY A 1 146 ? 10.188 -9.607 -11.026 1.00 13.97 182 GLY A C 1
ATOM 1073 O O . GLY A 1 146 ? 10.863 -9.656 -12.056 1.00 15.70 182 GLY A O 1
ATOM 1074 N N . VAL A 1 147 ? 9.707 -8.473 -10.524 1.00 13.02 183 VAL A N 1
ATOM 1075 C CA . VAL A 1 147 ? 9.941 -7.182 -11.154 1.00 13.68 183 VAL A CA 1
ATOM 1076 C C . VAL A 1 147 ? 11.370 -6.734 -10.839 1.00 14.54 183 VAL A C 1
ATOM 1077 O O . VAL A 1 147 ? 11.932 -7.096 -9.801 1.00 14.57 183 VAL A O 1
ATOM 1081 N N . THR A 1 148 ? 11.957 -5.951 -11.737 1.00 14.09 184 THR A N 1
ATOM 1082 C CA . THR A 1 148 ? 13.328 -5.488 -11.564 1.00 14.91 184 THR A CA 1
ATOM 1083 C C . THR A 1 148 ? 13.529 -4.262 -10.679 1.00 15.55 184 THR A C 1
ATOM 1084 O O . THR A 1 148 ? 14.508 -3.536 -10.838 1.00 18.14 184 THR A O 1
ATOM 1088 N N . THR A 1 149 ? 12.613 -4.027 -9.746 1.00 14.65 185 THR A N 1
ATOM 1089 C CA . THR A 1 149 ? 12.755 -2.900 -8.831 1.00 14.16 185 THR A CA 1
ATOM 1090 C C . THR A 1 149 ? 13.711 -3.384 -7.745 1.00 15.38 185 THR A C 1
ATOM 1091 O O . THR A 1 149 ? 13.995 -4.577 -7.672 1.00 13.71 185 THR A O 1
ATOM 1095 N N . ASP A 1 150 ? 14.206 -2.480 -6.902 1.00 14.53 186 ASP A N 1
ATOM 1096 C CA . ASP A 1 150 ? 15.132 -2.895 -5.855 1.00 15.80 186 ASP A CA 1
ATOM 1097 C C . ASP A 1 150 ? 14.502 -3.899 -4.892 1.00 13.63 186 ASP A C 1
ATOM 1098 O O . ASP A 1 150 ? 15.121 -4.908 -4.550 1.00 13.61 186 ASP A O 1
ATOM 1103 N N . TRP A 1 151 ? 13.268 -3.641 -4.471 1.00 12.11 187 TRP A N 1
ATOM 1104 C CA . TRP A 1 151 ? 12.594 -4.554 -3.555 1.00 13.60 187 TRP A CA 1
ATOM 1105 C C . TRP A 1 151 ? 12.248 -5.872 -4.247 1.00 12.20 187 TRP A C 1
ATOM 1106 O O . TRP A 1 151 ? 12.249 -6.931 -3.619 1.00 13.94 187 TRP A O 1
ATOM 1117 N N . GLY A 1 152 ? 11.956 -5.803 -5.542 1.00 11.29 188 GLY A N 1
ATOM 1118 C CA . GLY A 1 152 ? 11.627 -7.006 -6.284 1.00 9.81 188 GLY A CA 1
ATOM 1119 C C . GLY A 1 152 ? 12.820 -7.941 -6.395 1.00 10.45 188 GLY A C 1
ATOM 1120 O O . GLY A 1 152 ? 12.702 -9.143 -6.166 1.00 10.00 188 GLY A O 1
ATOM 1121 N N . LEU A 1 153 ? 13.979 -7.388 -6.736 1.00 9.58 189 LEU A N 1
ATOM 1122 C CA . LEU A 1 153 ? 15.186 -8.195 -6.877 1.00 10.96 189 LEU A CA 1
ATOM 1123 C C . LEU A 1 153 ? 15.698 -8.734 -5.545 1.00 10.05 189 LEU A C 1
ATOM 1124 O O . LEU A 1 153 ? 16.077 -9.899 -5.448 1.00 9.23 189 LEU A O 1
ATOM 1129 N N . SER A 1 154 ? 15.703 -7.891 -4.516 1.00 9.81 190 SER A N 1
ATOM 1130 C CA . SER A 1 154 ? 16.186 -8.311 -3.208 1.00 9.42 190 SER A CA 1
ATOM 1131 C C . SER A 1 154 ? 15.298 -9.396 -2.601 1.00 10.28 190 SER A C 1
ATOM 1132 O O . SER A 1 154 ? 15.799 -10.366 -2.036 1.00 9.87 190 SER A O 1
ATOM 1135 N N . SER A 1 155 ? 13.981 -9.243 -2.722 1.00 8.78 191 SER A N 1
ATOM 1136 C CA . SER A 1 155 ? 13.077 -10.235 -2.161 1.00 8.00 191 SER A CA 1
ATOM 1137 C C . SER A 1 155 ? 13.093 -11.531 -2.972 1.00 8.31 191 SER A C 1
ATOM 1138 O O . SER A 1 155 ? 13.013 -12.619 -2.410 1.00 10.43 191 SER A O 1
ATOM 1141 N N . ALA A 1 156 ? 13.212 -11.421 -4.292 1.00 8.68 192 ALA A N 1
ATOM 1142 C CA . ALA A 1 156 ? 13.243 -12.609 -5.141 1.00 9.08 192 ALA A CA 1
ATOM 1143 C C . ALA A 1 156 ? 14.512 -13.419 -4.888 1.00 9.12 192 ALA A C 1
ATOM 1144 O O . ALA A 1 156 ? 14.475 -14.646 -4.839 1.00 9.07 192 ALA A O 1
ATOM 1146 N N . GLN A 1 157 ? 15.636 -12.726 -4.733 1.00 9.68 193 GLN A N 1
ATOM 1147 C CA . GLN A 1 157 ? 16.914 -13.381 -4.480 1.00 11.21 193 GLN A CA 1
ATOM 1148 C C . GLN A 1 157 ? 16.876 -14.073 -3.116 1.00 9.91 193 GLN A C 1
ATOM 1149 O O . GLN A 1 157 ? 17.317 -15.211 -2.980 1.00 10.73 193 GLN A O 1
ATOM 1155 N N . ALA A 1 158 ? 16.332 -13.390 -2.112 1.00 9.60 194 ALA A N 1
ATOM 1156 C CA . ALA A 1 158 ? 16.237 -13.959 -0.770 1.00 9.85 194 ALA A CA 1
ATOM 1157 C C . ALA A 1 158 ? 15.296 -15.165 -0.775 1.00 10.63 194 ALA A C 1
ATOM 1158 O O . ALA A 1 158 ? 15.537 -16.160 -0.079 1.00 9.32 194 ALA A O 1
ATOM 1160 N N . PHE A 1 159 ? 14.226 -15.076 -1.567 1.00 8.88 195 PHE A N 1
ATOM 1161 C CA . PHE A 1 159 ? 13.271 -16.175 -1.672 1.00 9.09 195 PHE A CA 1
ATOM 1162 C C . PHE A 1 159 ? 13.942 -17.386 -2.312 1.00 7.35 195 PHE A C 1
ATOM 1163 O O . PHE A 1 159 ? 13.877 -18.491 -1.780 1.00 8.38 195 PHE A O 1
ATOM 1171 N N . ARG A 1 160 ? 14.573 -17.179 -3.464 1.00 7.11 196 ARG A N 1
ATOM 1172 C CA . ARG A 1 160 ? 15.235 -18.282 -4.154 1.00 8.86 196 ARG A CA 1
ATOM 1173 C C . ARG A 1 160 ? 16.274 -18.956 -3.257 1.00 9.15 196 ARG A C 1
ATOM 1174 O O . ARG A 1 160 ? 16.307 -20.183 -3.142 1.00 9.10 196 ARG A O 1
ATOM 1182 N N . LYS A 1 161 ? 17.107 -18.153 -2.604 1.00 8.35 197 LYS A N 1
ATOM 1183 C CA . LYS A 1 161 ? 18.137 -18.696 -1.727 1.00 11.36 197 LYS A CA 1
ATOM 1184 C C . LYS A 1 161 ? 17.530 -19.535 -0.603 1.00 10.60 197 LYS A C 1
ATOM 1185 O O . LYS A 1 161 ? 18.007 -20.630 -0.311 1.00 11.29 197 LYS A O 1
ATOM 1191 N N . ALA A 1 162 ? 16.475 -19.021 0.022 1.00 9.87 198 ALA A N 1
ATOM 1192 C CA . ALA A 1 162 ? 15.816 -19.731 1.118 1.00 9.53 198 ALA A CA 1
ATOM 1193 C C . ALA A 1 162 ? 15.159 -21.026 0.652 1.00 10.15 198 ALA A C 1
ATOM 1194 O O . ALA A 1 162 ? 15.194 -22.043 1.352 1.00 10.23 198 ALA A O 1
ATOM 1196 N N . PHE A 1 163 ? 14.552 -20.984 -0.528 1.00 8.14 199 PHE A N 1
ATOM 1197 C CA . PHE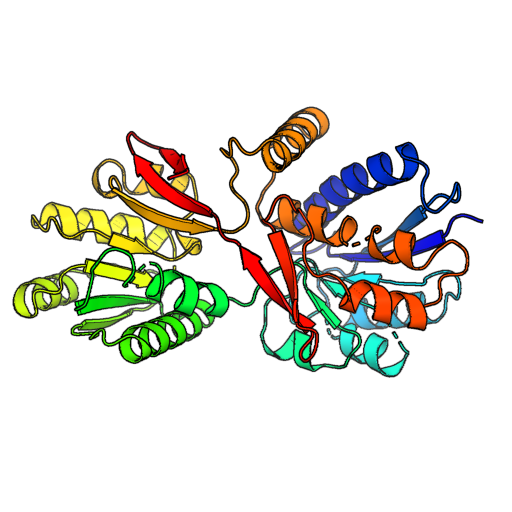 A 1 163 ? 13.876 -22.155 -1.073 1.00 8.26 199 PHE A CA 1
ATOM 1198 C C . PHE A 1 163 ? 14.883 -23.273 -1.362 1.00 10.10 199 PHE A C 1
ATOM 1199 O O . PHE A 1 163 ? 14.677 -24.422 -0.971 1.00 10.49 199 PHE A O 1
ATOM 1207 N N . GLU A 1 164 ? 15.973 -22.930 -2.040 1.00 10.58 200 GLU A N 1
ATOM 1208 C CA . GLU A 1 164 ? 17.003 -23.908 -2.378 1.00 12.08 200 GLU A CA 1
ATOM 1209 C C . GLU A 1 164 ? 17.706 -24.429 -1.121 1.00 12.93 200 GLU A C 1
ATOM 1210 O O . GLU A 1 164 ? 18.153 -25.574 -1.079 1.00 12.61 200 GLU A O 1
ATOM 1216 N N . LEU A 1 165 ? 17.803 -23.588 -0.097 1.00 13.70 201 LEU A N 1
ATOM 1217 C CA . LEU A 1 165 ? 18.434 -23.997 1.155 1.00 14.98 201 LEU A CA 1
ATOM 1218 C C . LEU A 1 165 ? 17.607 -25.111 1.784 1.00 16.14 201 LEU A C 1
ATOM 1219 O O . LEU A 1 165 ? 18.140 -25.981 2.467 1.00 15.70 201 LEU A O 1
ATOM 1224 N N . ARG A 1 166 ? 16.298 -25.072 1.547 1.00 14.40 202 ARG A N 1
ATOM 1225 C CA . ARG A 1 166 ? 15.384 -26.066 2.087 1.00 14.22 202 ARG A CA 1
ATOM 1226 C C . ARG A 1 166 ? 15.168 -27.254 1.150 1.00 13.41 202 ARG A C 1
ATOM 1227 O O . ARG A 1 166 ? 14.287 -28.077 1.379 1.00 14.90 202 ARG A O 1
ATOM 1235 N N . GLY A 1 167 ? 15.972 -27.334 0.093 1.00 13.98 203 GLY A N 1
ATOM 1236 C CA . GLY A 1 167 ? 15.868 -28.450 -0.831 1.00 13.27 203 GLY A CA 1
ATOM 1237 C C . GLY A 1 167 ? 14.963 -28.255 -2.031 1.00 14.89 203 GLY A C 1
ATOM 1238 O O . GLY A 1 167 ? 14.760 -29.186 -2.812 1.00 13.89 203 GLY A O 1
ATOM 1239 N N . GLY A 1 168 ? 14.415 -27.055 -2.189 1.00 14.17 204 GLY A N 1
ATOM 1240 C CA . GLY A 1 168 ? 13.539 -26.802 -3.318 1.00 14.55 204 GLY A CA 1
ATOM 1241 C C . GLY A 1 168 ? 14.312 -26.356 -4.540 1.00 14.39 204 GLY A C 1
ATOM 1242 O O . GLY A 1 168 ? 15.462 -25.928 -4.438 1.00 14.85 204 GLY A O 1
ATOM 1243 N N . ALA A 1 169 ? 13.685 -26.459 -5.705 1.00 14.42 205 ALA A N 1
ATOM 1244 C CA . ALA A 1 169 ? 14.331 -26.050 -6.942 1.00 13.69 205 ALA A CA 1
ATOM 1245 C C . ALA A 1 169 ? 13.527 -24.962 -7.642 1.00 13.08 205 ALA A C 1
ATOM 1246 O O . ALA A 1 169 ? 12.297 -24.987 -7.651 1.00 10.73 205 ALA A O 1
ATOM 1248 N N . VAL A 1 170 ? 14.242 -24.002 -8.216 1.00 14.45 206 VAL A N 1
ATOM 1249 C CA . VAL A 1 170 ? 13.626 -22.912 -8.959 1.00 14.70 206 VAL A CA 1
ATOM 1250 C C . VAL A 1 170 ? 13.847 -23.267 -10.426 1.00 14.40 206 VAL A C 1
ATOM 1251 O O . VAL A 1 170 ? 14.887 -22.945 -10.999 1.00 15.24 206 VAL A O 1
ATOM 1255 N N . VAL A 1 171 ? 12.869 -23.940 -11.021 1.00 13.38 207 VAL A N 1
ATOM 1256 C CA . VAL A 1 171 ? 12.969 -24.382 -12.408 1.00 14.92 207 VAL A CA 1
ATOM 1257 C C . VAL A 1 171 ? 12.700 -23.300 -13.454 1.00 15.71 207 VAL A C 1
ATOM 1258 O O . VAL A 1 171 ? 13.002 -23.479 -14.634 1.00 13.14 207 VAL A O 1
ATOM 1262 N N . VAL A 1 172 ? 12.124 -22.187 -13.013 1.00 15.48 208 VAL A N 1
ATOM 1263 C CA . VAL A 1 172 ? 11.842 -21.053 -13.886 1.00 16.56 208 VAL A CA 1
ATOM 1264 C C . VAL A 1 172 ? 12.109 -19.793 -13.079 1.00 16.79 208 VAL A C 1
ATOM 1265 O O . VAL A 1 172 ? 11.627 -19.655 -11.954 1.00 16.43 208 VAL A O 1
ATOM 1269 N N . ASN A 1 173 ? 12.898 -18.888 -13.648 1.00 17.62 209 ASN A N 1
ATOM 1270 C CA . ASN A 1 173 ? 13.223 -17.634 -12.988 1.00 19.04 209 ASN A CA 1
ATOM 1271 C C . ASN A 1 173 ? 13.203 -16.521 -14.027 1.00 20.51 209 ASN A C 1
ATOM 1272 O O . ASN A 1 173 ? 14.105 -16.416 -14.861 1.00 19.76 209 ASN A O 1
ATOM 1277 N N . GLU A 1 174 ? 12.169 -15.691 -13.977 1.00 20.68 210 GLU A N 1
ATOM 1278 C CA . GLU A 1 174 ? 12.029 -14.607 -14.937 1.00 23.46 210 GLU A CA 1
ATOM 1279 C C . GLU A 1 174 ? 11.999 -13.227 -14.285 1.00 22.50 210 GLU A C 1
ATOM 1280 O O . GLU A 1 174 ? 11.254 -13.002 -13.332 1.00 23.11 210 GLU A O 1
ATOM 1286 N N . GLU A 1 175 ? 12.820 -12.313 -14.798 1.00 22.18 211 GLU A N 1
ATOM 1287 C CA . GLU A 1 175 ? 12.858 -10.947 -14.290 1.00 22.35 211 GLU A CA 1
ATOM 1288 C C . GLU A 1 175 ? 12.178 -10.069 -15.338 1.00 22.78 211 GLU A C 1
ATOM 1289 O O . GLU A 1 175 ? 12.535 -10.113 -16.515 1.00 24.89 211 GLU A O 1
ATOM 1295 N N . VAL A 1 176 ? 11.188 -9.288 -14.916 1.00 20.52 212 VAL A N 1
ATOM 1296 C CA . VAL A 1 176 ? 10.467 -8.411 -15.832 1.00 17.61 212 VAL A CA 1
ATOM 1297 C C . VAL A 1 176 ? 10.444 -6.979 -15.315 1.00 16.73 212 VAL A C 1
ATOM 1298 O O . VAL A 1 176 ? 10.509 -6.741 -14.111 1.00 16.55 212 VAL A O 1
ATOM 1302 N N . PRO A 1 177 ? 10.355 -6.001 -16.225 1.00 15.54 213 PRO A N 1
ATOM 1303 C CA . PRO A 1 177 ? 10.322 -4.598 -15.809 1.00 13.63 213 PRO A CA 1
ATOM 1304 C C . PRO A 1 177 ? 8.946 -4.173 -15.304 1.00 13.64 213 PRO A C 1
ATOM 1305 O O . PRO A 1 177 ? 7.926 -4.775 -15.649 1.00 11.99 213 PRO A O 1
ATOM 1309 N N . PRO A 1 178 ? 8.902 -3.129 -14.465 1.00 13.53 214 PRO A N 1
ATOM 1310 C CA . PRO A 1 178 ? 7.626 -2.645 -13.939 1.00 13.51 214 PRO A CA 1
ATOM 1311 C C . PRO A 1 178 ? 6.779 -2.241 -15.139 1.00 13.58 214 PRO A C 1
ATOM 1312 O O . PRO A 1 178 ? 7.299 -1.653 -16.084 1.00 13.74 214 PRO A O 1
ATOM 1316 N N . GLY A 1 179 ? 5.493 -2.576 -15.116 1.00 13.19 215 GLY A N 1
ATOM 1317 C CA . GLY A 1 179 ? 4.623 -2.220 -16.225 1.00 12.54 215 GLY A CA 1
ATOM 1318 C C . GLY A 1 179 ? 4.599 -3.227 -17.361 1.00 12.24 215 GLY A C 1
ATOM 1319 O O . GLY A 1 179 ? 3.843 -3.068 -18.326 1.00 12.63 215 GLY A O 1
ATOM 1320 N N . ASN A 1 180 ? 5.416 -4.271 -17.259 1.00 10.24 216 ASN A N 1
ATOM 1321 C CA . ASN A 1 180 ? 5.466 -5.286 -18.301 1.00 10.92 216 ASN A CA 1
ATOM 1322 C C . ASN A 1 180 ? 4.087 -5.847 -18.623 1.00 11.88 216 ASN A C 1
ATOM 1323 O O . ASN A 1 180 ? 3.288 -6.116 -17.724 1.00 11.41 216 ASN A O 1
ATOM 1328 N N . ARG A 1 181 ? 3.812 -6.030 -19.908 1.00 12.31 217 ARG A N 1
ATOM 1329 C CA . ARG A 1 181 ? 2.523 -6.569 -20.313 1.00 15.68 217 ARG A CA 1
ATOM 1330 C C . ARG A 1 181 ? 2.588 -7.805 -21.206 1.00 16.47 217 ARG A C 1
ATOM 1331 O O . ARG A 1 181 ? 1.561 -8.271 -21.675 1.00 18.67 217 ARG A O 1
ATOM 1339 N N . ARG A 1 182 ? 3.776 -8.346 -21.457 1.00 19.01 218 ARG A N 1
ATOM 1340 C CA . ARG A 1 182 ? 3.837 -9.562 -22.264 1.00 21.61 218 ARG A CA 1
ATOM 1341 C C . ARG A 1 182 ? 4.101 -10.733 -21.328 1.00 20.93 218 ARG A C 1
ATOM 1342 O O . ARG A 1 182 ? 5.102 -10.765 -20.605 1.00 20.05 218 ARG A O 1
ATOM 1350 N N . PHE A 1 183 ? 3.188 -11.695 -21.351 1.00 20.55 219 PHE A N 1
ATOM 1351 C CA .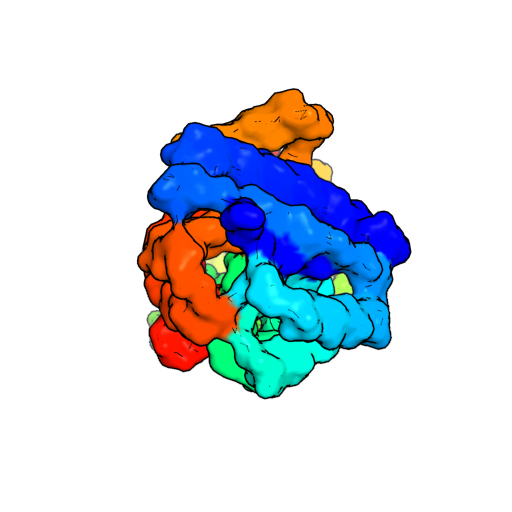 PHE A 1 183 ? 3.273 -12.849 -20.476 1.00 20.76 219 PHE A CA 1
ATOM 1352 C C . PHE A 1 183 ? 3.316 -14.182 -21.218 1.00 21.71 219 PHE A C 1
ATOM 1353 O O . PHE A 1 183 ? 3.632 -15.210 -20.625 1.00 21.00 219 PHE A O 1
ATOM 1361 N N . ASP A 1 184 ? 2.999 -14.172 -22.509 1.00 23.60 220 ASP A N 1
ATOM 1362 C CA . ASP A 1 184 ? 2.981 -15.411 -23.281 1.00 25.33 220 ASP A CA 1
ATOM 1363 C C . ASP A 1 184 ? 4.234 -16.272 -23.204 1.00 24.81 220 ASP A C 1
ATOM 1364 O O . ASP A 1 184 ? 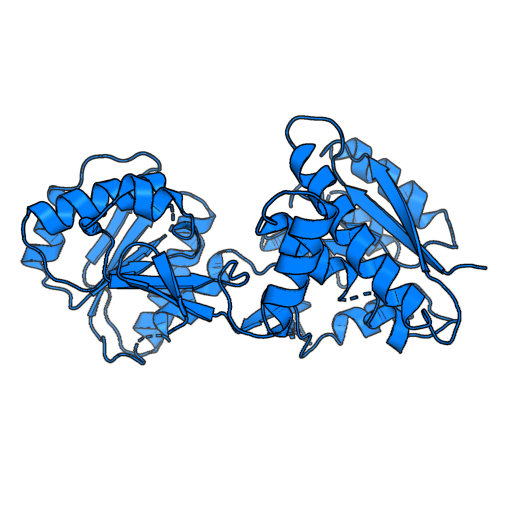4.135 -17.490 -23.061 1.00 24.65 220 ASP A O 1
ATOM 1369 N N . ASP A 1 185 ? 5.407 -15.658 -23.296 1.00 24.45 221 ASP A N 1
ATOM 1370 C CA . ASP A 1 185 ? 6.638 -16.435 -23.236 1.00 24.55 221 ASP A CA 1
ATOM 1371 C C . ASP A 1 185 ? 6.879 -17.058 -21.870 1.00 24.45 221 ASP A C 1
ATOM 1372 O O . ASP A 1 185 ? 7.222 -18.237 -21.775 1.00 24.25 221 ASP A O 1
ATOM 1377 N N . VAL A 1 186 ? 6.707 -16.272 -20.812 1.00 22.61 222 VAL A N 1
ATOM 1378 C CA . VAL A 1 186 ? 6.917 -16.793 -19.469 1.00 20.97 222 VAL A CA 1
ATOM 1379 C C . VAL A 1 186 ? 5.916 -17.907 -19.193 1.00 19.84 222 VAL A C 1
ATOM 1380 O O . VAL A 1 186 ? 6.221 -18.866 -18.488 1.00 18.55 222 VAL A O 1
ATOM 1384 N N . ILE A 1 187 ? 4.721 -17.784 -19.760 1.00 18.70 223 ILE A N 1
ATOM 1385 C CA . ILE A 1 187 ? 3.700 -18.800 -19.557 1.00 19.49 223 ILE A CA 1
ATOM 1386 C C . ILE A 1 187 ? 4.066 -20.081 -20.299 1.00 20.91 223 ILE A C 1
ATOM 1387 O O . ILE A 1 187 ? 3.809 -21.181 -19.815 1.00 20.55 223 ILE A O 1
ATOM 1392 N N . ASP A 1 188 ? 4.668 -19.936 -21.474 1.00 23.43 224 ASP A N 1
ATOM 1393 C CA . ASP A 1 188 ? 5.081 -21.097 -22.255 1.00 25.45 224 ASP A CA 1
ATOM 1394 C C . ASP A 1 188 ? 6.177 -21.826 -21.487 1.00 25.72 224 ASP A C 1
ATOM 1395 O O . ASP A 1 188 ? 6.209 -23.055 -21.435 1.00 26.69 224 ASP A O 1
ATOM 1400 N N . GLU A 1 189 ? 7.074 -21.051 -20.891 1.00 25.90 225 GLU A N 1
ATOM 1401 C CA . GLU A 1 189 ? 8.183 -21.598 -20.122 1.00 27.26 225 GLU A CA 1
ATOM 1402 C C . GLU A 1 189 ? 7.676 -22.356 -18.896 1.00 26.50 225 GLU A C 1
ATOM 1403 O O . GLU A 1 189 ? 8.234 -23.388 -18.518 1.00 26.66 225 GLU A O 1
ATOM 1409 N N . ILE A 1 190 ? 6.620 -21.838 -18.275 1.00 24.53 226 ILE A N 1
ATOM 1410 C CA . ILE A 1 190 ? 6.026 -22.486 -17.112 1.00 23.05 226 ILE A CA 1
ATOM 1411 C C . ILE A 1 190 ? 5.378 -23.784 -17.592 1.00 23.03 226 ILE A C 1
ATOM 1412 O O . ILE A 1 190 ? 5.438 -24.817 -16.925 1.00 21.18 226 ILE A O 1
ATOM 1417 N N . GLU A 1 191 ? 4.764 -23.719 -18.766 1.00 24.25 227 GLU A N 1
ATOM 1418 C CA . GLU A 1 191 ? 4.118 -24.882 -19.355 1.00 25.95 227 GLU A CA 1
ATOM 1419 C C . GLU A 1 191 ? 5.126 -25.987 -19.658 1.00 26.00 227 GLU A C 1
ATOM 1420 O O . GLU A 1 191 ? 4.850 -27.166 -19.439 1.00 27.21 227 GLU A O 1
ATOM 1426 N N . ASP A 1 192 ? 6.296 -25.605 -20.157 1.00 27.08 228 ASP A N 1
ATOM 1427 C CA . ASP A 1 192 ? 7.319 -26.583 -20.498 1.00 28.66 228 ASP A CA 1
ATOM 1428 C C . ASP A 1 192 ? 8.069 -27.136 -19.287 1.00 28.72 228 ASP A C 1
ATOM 1429 O O . ASP A 1 192 ? 8.292 -28.342 -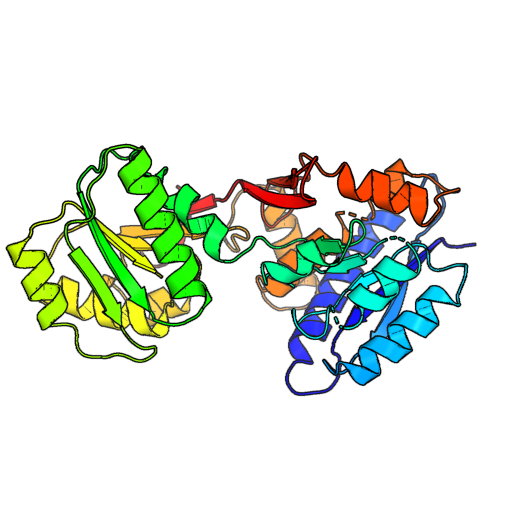19.197 1.00 28.22 228 ASP A O 1
ATOM 1434 N N . GLU A 1 193 ? 8.457 -26.264 -18.358 1.00 27.30 229 GLU A N 1
ATOM 1435 C CA . GLU A 1 193 ? 9.189 -26.705 -17.173 1.00 25.64 229 GLU A CA 1
ATOM 1436 C C . GLU A 1 193 ? 8.287 -27.391 -16.141 1.00 23.60 229 GLU A C 1
ATOM 1437 O O . GLU A 1 193 ? 8.760 -28.145 -15.296 1.00 24.71 229 GLU A O 1
ATOM 1443 N N . ALA A 1 194 ? 6.992 -27.111 -16.206 1.00 20.89 230 ALA A N 1
ATOM 1444 C CA . ALA A 1 194 ? 6.016 -27.716 -15.303 1.00 19.13 230 ALA A CA 1
ATOM 1445 C C . ALA A 1 194 ? 6.267 -27.558 -13.799 1.00 18.32 230 ALA A C 1
ATOM 1446 O O . ALA A 1 194 ? 6.239 -28.537 -13.050 1.00 17.39 230 ALA A O 1
ATOM 1448 N N . PRO A 1 195 ? 6.511 -26.324 -13.332 1.00 15.77 231 PRO A N 1
ATOM 1449 C CA . PRO A 1 195 ? 6.740 -26.159 -11.894 1.00 13.63 231 PRO A CA 1
ATOM 1450 C C . PRO A 1 195 ? 5.448 -26.504 -11.147 1.00 11.85 231 PRO A C 1
ATOM 1451 O O . PRO A 1 195 ? 4.379 -26.528 -11.749 1.00 9.72 231 PRO A O 1
ATOM 1455 N N . GLN A 1 196 ? 5.543 -26.778 -9.849 1.00 9.95 232 GLN A N 1
ATOM 1456 C CA . GLN A 1 196 ? 4.363 -27.115 -9.055 1.00 9.11 232 GLN A CA 1
ATOM 1457 C C . GLN A 1 196 ? 3.605 -25.856 -8.637 1.00 9.90 232 GLN A C 1
ATOM 1458 O O . GLN A 1 196 ? 2.401 -25.896 -8.393 1.00 9.35 232 GLN A O 1
ATOM 1464 N N . ALA A 1 197 ? 4.314 -24.739 -8.548 1.00 8.56 233 ALA A N 1
ATOM 1465 C CA . ALA A 1 197 ? 3.682 -23.491 -8.148 1.00 10.03 233 ALA A CA 1
ATOM 1466 C C . ALA A 1 197 ? 4.458 -22.291 -8.657 1.00 11.49 233 ALA A C 1
ATOM 1467 O O . ALA A 1 197 ? 5.565 -22.429 -9.185 1.00 11.24 233 ALA A O 1
ATOM 1469 N N . ILE A 1 198 ? 3.865 -21.114 -8.479 1.00 10.68 234 ILE A N 1
ATOM 1470 C CA . ILE A 1 198 ? 4.464 -19.863 -8.920 1.00 12.41 234 ILE A CA 1
ATOM 1471 C C . ILE A 1 198 ? 4.537 -18.851 -7.781 1.00 11.10 234 ILE A C 1
ATOM 1472 O O . ILE A 1 198 ? 3.578 -18.690 -7.020 1.00 10.61 234 ILE A O 1
ATOM 1477 N N . TYR A 1 199 ? 5.682 -18.185 -7.660 1.00 8.26 235 TYR A N 1
ATOM 1478 C CA . TYR A 1 199 ? 5.847 -17.157 -6.643 1.00 8.41 235 TYR A CA 1
ATOM 1479 C C . TYR A 1 199 ? 6.049 -15.841 -7.379 1.00 9.09 235 TYR A C 1
ATOM 1480 O O . TYR A 1 199 ? 6.959 -15.724 -8.200 1.00 7.18 235 TYR A O 1
ATOM 1489 N N . LEU A 1 200 ? 5.204 -14.856 -7.090 1.00 8.13 236 LEU A N 1
ATOM 1490 C CA . LEU A 1 200 ? 5.301 -13.562 -7.755 1.00 8.02 236 LEU A CA 1
ATOM 1491 C C . LEU A 1 200 ? 5.912 -12.463 -6.891 1.00 7.72 236 LEU A C 1
ATOM 1492 O O . LEU A 1 200 ? 5.329 -12.057 -5.885 1.00 7.99 236 LEU A O 1
ATOM 1497 N N . ALA A 1 201 ? 7.085 -11.985 -7.285 1.00 7.00 237 ALA A N 1
ATOM 1498 C CA . ALA A 1 201 ? 7.728 -10.897 -6.568 1.00 7.27 237 ALA A CA 1
ATOM 1499 C C . ALA A 1 201 ? 7.379 -9.656 -7.371 1.00 8.88 237 ALA A C 1
ATOM 1500 O O . ALA A 1 201 ? 8.224 -9.109 -8.086 1.00 7.78 237 ALA A O 1
ATOM 1510 N N . ALA A 1 203 ? 4.072 -6.254 -7.858 1.00 9.70 239 ALA A N 1
ATOM 1511 C CA . ALA A 1 203 ? 2.948 -5.509 -7.308 1.00 8.13 239 ALA A CA 1
ATOM 1512 C C . ALA A 1 203 ? 1.636 -5.837 -8.007 1.00 7.60 239 ALA A C 1
ATOM 1513 O O . ALA A 1 203 ? 1.623 -6.362 -9.120 1.00 8.17 239 ALA A O 1
ATOM 1515 N N . TYR A 1 204 ? 0.534 -5.497 -7.349 1.00 6.68 240 TYR A N 1
ATOM 1516 C CA . TYR A 1 204 ? -0.793 -5.790 -7.869 1.00 7.09 240 TYR A CA 1
ATOM 1517 C C . TYR A 1 204 ? -1.106 -5.283 -9.272 1.00 7.42 240 TYR A C 1
ATOM 1518 O O . TYR A 1 204 ? -1.761 -5.988 -10.044 1.00 7.56 240 TYR A O 1
ATOM 1527 N N . GLU A 1 205 ? -0.639 -4.086 -9.620 1.00 6.94 241 GLU A N 1
ATOM 1528 C CA . GLU A 1 205 ? -0.942 -3.542 -10.947 1.00 8.11 241 GLU A CA 1
ATOM 1529 C C . GLU A 1 205 ? -0.379 -4.372 -12.095 1.00 7.09 241 GLU A C 1
ATOM 1530 O O . GLU A 1 205 ? -0.936 -4.362 -13.195 1.00 6.18 241 GLU A O 1
ATOM 1536 N N . ASP A 1 206 ? 0.726 -5.072 -11.853 1.00 6.60 242 ASP A N 1
ATOM 1537 C CA . ASP A 1 206 ? 1.335 -5.921 -12.878 1.00 8.17 242 ASP A CA 1
ATOM 1538 C C . ASP A 1 206 ? 0.870 -7.368 -12.732 1.00 8.31 242 ASP A C 1
ATOM 1539 O O . ASP A 1 206 ? 0.686 -8.076 -13.723 1.00 9.59 242 ASP A O 1
ATOM 1544 N N . ALA A 1 207 ? 0.680 -7.800 -11.490 1.00 8.36 243 ALA A N 1
ATOM 1545 C CA . ALA A 1 207 ? 0.254 -9.171 -11.209 1.00 8.58 243 ALA A CA 1
ATOM 1546 C C . ALA A 1 207 ? -1.169 -9.505 -11.657 1.00 7.63 243 ALA A C 1
ATOM 1547 O O . ALA A 1 207 ? -1.424 -10.604 -12.146 1.00 7.73 243 ALA A O 1
ATOM 1549 N N . ALA A 1 208 ? -2.095 -8.567 -11.491 1.00 6.01 244 ALA A N 1
ATOM 1550 C CA . ALA A 1 208 ? -3.482 -8.812 -11.884 1.00 8.29 244 ALA A CA 1
ATOM 1551 C C . ALA A 1 208 ? -3.573 -9.177 -13.364 1.00 8.69 244 ALA A C 1
ATOM 1552 O O . ALA A 1 208 ? -4.159 -10.198 -13.718 1.00 9.46 244 ALA A O 1
ATOM 1554 N N . PRO A 1 209 ? -2.998 -8.347 -14.252 1.00 8.29 245 PRO A N 1
ATOM 1555 C CA . PRO A 1 209 ? -3.095 -8.725 -15.665 1.00 8.66 245 PRO A CA 1
ATOM 1556 C C . PRO A 1 209 ? -2.349 -10.019 -15.977 1.00 8.91 245 PRO A C 1
ATOM 1557 O O . PRO A 1 209 ? -2.789 -10.800 -16.817 1.00 7.27 245 PRO A O 1
ATOM 1561 N N . PHE A 1 210 ? -1.225 -10.252 -15.305 1.00 8.40 246 PHE A N 1
ATOM 1562 C CA . PHE A 1 210 ? -0.476 -11.480 -15.541 1.00 10.25 246 PHE A CA 1
ATOM 1563 C C . PHE A 1 210 ? -1.334 -12.701 -15.226 1.00 10.31 246 PHE A C 1
ATOM 1564 O O . PHE A 1 210 ? -1.384 -13.654 -16.003 1.00 10.77 246 PHE A O 1
ATOM 1572 N N . LEU A 1 211 ? -1.997 -12.673 -14.075 1.00 8.53 247 LEU A N 1
ATOM 1573 C CA . LEU A 1 211 ? -2.840 -13.786 -13.664 1.00 9.50 247 LEU A CA 1
ATOM 1574 C C . LEU A 1 211 ? -4.036 -13.988 -14.594 1.00 9.57 247 LEU A C 1
ATOM 1575 O O . LEU A 1 211 ? -4.479 -15.119 -14.796 1.00 9.70 247 LEU A O 1
ATOM 1580 N N . ARG A 1 212 ? -4.566 -12.903 -15.151 1.00 8.26 248 ARG A N 1
ATOM 1581 C CA . ARG A 1 212 ? -5.685 -13.028 -16.082 1.00 9.30 248 ARG A CA 1
ATOM 1582 C C . ARG A 1 212 ? -5.182 -13.793 -17.312 1.00 9.34 248 ARG A C 1
ATOM 1583 O O . ARG A 1 212 ? -5.882 -14.639 -17.859 1.00 9.65 248 ARG A O 1
ATOM 1591 N N . ALA A 1 213 ? -3.960 -13.494 -17.739 1.00 9.17 249 ALA A N 1
ATOM 1592 C CA . ALA A 1 213 ? -3.382 -14.169 -18.896 1.00 10.76 249 ALA A CA 1
ATOM 1593 C C . ALA A 1 213 ? -3.058 -15.624 -18.555 1.00 11.40 249 ALA A C 1
ATOM 1594 O O . ALA A 1 213 ? -3.327 -16.539 -19.338 1.00 9.49 249 ALA A O 1
ATOM 1596 N N . LEU A 1 214 ? -2.474 -15.835 -17.380 1.00 9.81 250 LEU A N 1
ATOM 1597 C CA . LEU A 1 214 ? -2.123 -17.178 -16.944 1.00 9.35 250 LEU A CA 1
ATOM 1598 C C . LEU A 1 214 ? -3.368 -18.064 -16.887 1.00 9.02 250 LEU A C 1
ATOM 1599 O O . LEU A 1 214 ? -3.383 -19.166 -17.435 1.00 11.72 250 LEU A O 1
ATOM 1604 N N . ARG A 1 215 ? -4.418 -17.582 -16.232 1.00 8.84 251 ARG A N 1
ATOM 1605 C CA . ARG A 1 215 ? -5.639 -18.368 -16.117 1.00 10.30 251 ARG A CA 1
ATOM 1606 C C . ARG A 1 215 ? -6.380 -18.509 -17.439 1.00 11.79 251 ARG A C 1
ATOM 1607 O O . ARG A 1 215 ? -7.067 -19.509 -17.667 1.00 11.36 251 ARG A O 1
ATOM 1615 N N . ALA A 1 216 ? -6.249 -17.511 -18.305 1.00 13.48 252 ALA A N 1
ATOM 1616 C CA . ALA A 1 216 ? -6.926 -17.551 -19.597 1.00 15.23 252 ALA A CA 1
ATOM 1617 C C . ALA A 1 216 ? -6.366 -18.697 -20.425 1.00 16.86 252 ALA A C 1
ATOM 1618 O O . ALA A 1 216 ? -7.090 -19.344 -21.184 1.00 17.59 252 ALA A O 1
ATOM 1620 N N . ARG A 1 217 ? -5.074 -18.958 -20.271 1.00 17.70 253 ARG A N 1
ATOM 1621 C CA . ARG A 1 217 ? -4.444 -20.037 -21.008 1.00 19.56 253 ARG A CA 1
ATOM 1622 C C . ARG A 1 217 ? -4.689 -21.405 -20.381 1.00 18.81 253 ARG A C 1
ATOM 1623 O O . ARG A 1 217 ? -4.179 -22.413 -20.861 1.00 20.46 253 ARG A O 1
ATOM 1631 N N . GLY A 1 218 ? -5.476 -21.435 -19.309 1.00 19.21 254 GLY A N 1
ATOM 1632 C CA . GLY A 1 218 ? -5.812 -22.696 -18.668 1.00 17.59 254 GLY A CA 1
ATOM 1633 C C . GLY A 1 218 ? -4.978 -23.211 -17.510 1.00 18.01 254 GLY A C 1
ATOM 1634 O O . GLY A 1 218 ? -5.310 -24.248 -16.932 1.00 16.38 254 GLY A O 1
ATOM 1635 N N . SER A 1 219 ? -3.903 -22.515 -17.158 1.00 16.61 255 SER A N 1
ATOM 1636 C CA . SER A 1 219 ? -3.065 -22.970 -16.053 1.00 15.53 255 SER A CA 1
ATOM 1637 C C . SER A 1 219 ? -3.857 -22.997 -14.745 1.00 15.13 255 SER A C 1
ATOM 1638 O O . SER A 1 219 ? -4.594 -22.060 -14.438 1.00 14.78 255 SER A O 1
ATOM 1641 N N . ALA A 1 220 ? -3.703 -24.075 -13.981 1.00 13.20 256 ALA A N 1
ATOM 1642 C CA . ALA A 1 220 ? -4.392 -24.220 -12.701 1.00 12.95 256 ALA A CA 1
ATOM 1643 C C . ALA A 1 220 ? -3.398 -24.208 -11.535 1.00 12.08 256 ALA A C 1
ATOM 1644 O O . ALA A 1 220 ? -3.754 -24.528 -10.399 1.00 11.13 256 ALA A O 1
ATOM 1646 N N . LEU A 1 221 ? -2.156 -23.839 -11.817 1.00 11.09 257 LEU A N 1
ATOM 1647 C CA . LEU A 1 221 ? -1.129 -23.818 -10.786 1.00 11.65 257 LEU A CA 1
ATOM 1648 C C . LEU A 1 221 ? -1.416 -22.818 -9.674 1.00 11.40 257 LEU A C 1
ATOM 1649 O O . LEU A 1 221 ? -1.899 -21.716 -9.923 1.00 10.19 257 LEU A O 1
ATOM 1654 N N . PRO A 1 222 ? -1.128 -23.202 -8.422 1.00 11.28 258 PRO A N 1
ATOM 1655 C CA . PRO A 1 222 ? -1.369 -22.286 -7.305 1.00 10.87 258 PRO A CA 1
ATOM 1656 C C . PRO A 1 222 ? -0.354 -21.143 -7.364 1.00 8.38 258 PRO A C 1
ATOM 1657 O O . PRO A 1 222 ? 0.759 -21.314 -7.868 1.00 7.30 258 PRO A O 1
ATOM 1661 N N . VAL A 1 223 ? -0.739 -19.983 -6.845 1.00 7.67 259 VAL A N 1
ATOM 1662 C CA . VAL A 1 223 ? 0.132 -18.816 -6.866 1.00 5.13 259 VAL A CA 1
ATOM 1663 C C . VAL A 1 223 ? 0.305 -18.181 -5.495 1.00 5.89 259 VAL A C 1
ATOM 1664 O O . VAL A 1 223 ? -0.664 -17.997 -4.758 1.00 7.80 259 VAL A O 1
ATOM 1668 N N . TYR A 1 224 ? 1.553 -17.862 -5.160 1.00 7.71 260 TYR A N 1
ATOM 1669 C CA . TYR A 1 224 ? 1.894 -17.201 -3.901 1.00 6.81 260 TYR A CA 1
ATOM 1670 C C . TYR A 1 224 ? 2.570 -15.910 -4.335 1.00 8.08 260 TYR A C 1
ATOM 1671 O O . TYR A 1 224 ? 3.149 -15.852 -5.421 1.00 9.63 260 TYR A O 1
ATOM 1680 N N . GLY A 1 225 ? 2.509 -14.875 -3.510 1.00 6.79 261 GLY A N 1
ATOM 1681 C CA . GLY A 1 225 ? 3.141 -13.639 -3.920 1.00 8.06 261 GLY A CA 1
ATOM 1682 C C . GLY A 1 225 ? 3.504 -12.669 -2.818 1.00 7.47 261 GLY A C 1
ATOM 1683 O O . GLY A 1 225 ? 3.180 -12.865 -1.647 1.00 7.71 261 GLY A O 1
ATOM 1684 N N . SER A 1 226 ? 4.182 -11.607 -3.231 1.00 7.09 262 SER A N 1
ATOM 1685 C CA . SER A 1 226 ? 4.638 -10.548 -2.352 1.00 6.97 262 SER A CA 1
ATOM 1686 C C . SER A 1 226 ? 3.493 -9.791 -1.690 1.00 8.82 262 SER A C 1
ATOM 1687 O O . SER A 1 226 ? 2.359 -9.781 -2.184 1.00 6.83 262 SER A O 1
ATOM 1690 N N . SER A 1 227 ? 3.807 -9.148 -0.569 1.00 8.07 263 SER A N 1
ATOM 1691 C CA . SER A 1 227 ? 2.840 -8.329 0.153 1.00 6.78 263 SER A CA 1
ATOM 1692 C C . SER A 1 227 ? 2.455 -7.146 -0.739 1.00 7.09 263 SER A C 1
ATOM 1693 O O . SER A 1 227 ? 1.470 -6.452 -0.480 1.00 5.93 263 SER A O 1
ATOM 1696 N N . ALA A 1 228 ? 3.244 -6.907 -1.783 1.00 7.18 264 ALA A N 1
ATOM 1697 C CA . ALA A 1 228 ? 2.960 -5.807 -2.703 1.00 7.22 264 ALA A CA 1
ATOM 1698 C C . ALA A 1 228 ? 1.664 -6.068 -3.474 1.00 7.02 264 ALA A C 1
ATOM 1699 O O . ALA A 1 228 ? 1.135 -5.177 -4.141 1.00 6.89 264 ALA A O 1
ATOM 1701 N N . LEU A 1 229 ? 1.160 -7.295 -3.387 1.00 6.56 265 LEU A N 1
ATOM 1702 C CA . LEU A 1 229 ? -0.084 -7.661 -4.059 1.00 6.31 265 LEU A CA 1
ATOM 1703 C C . LEU A 1 229 ? -1.274 -7.283 -3.193 1.00 7.26 265 LEU A C 1
ATOM 1704 O O . LEU A 1 229 ? -2.414 -7.257 -3.665 1.00 6.13 265 LEU A O 1
ATOM 1709 N N . TYR A 1 230 ? -1.004 -6.985 -1.925 1.00 8.19 266 TYR A N 1
ATOM 1710 C CA . TYR A 1 230 ? -2.059 -6.658 -0.970 1.00 7.01 266 TYR A CA 1
ATOM 1711 C C . TYR A 1 230 ? -2.708 -5.297 -1.160 1.00 7.75 266 TYR A C 1
ATOM 1712 O O . TYR A 1 230 ? -2.191 -4.273 -0.710 1.00 9.05 266 TYR A O 1
ATOM 1721 N N . SER A 1 231 ? -3.863 -5.304 -1.811 1.00 8.78 267 SER A N 1
ATOM 1722 C CA . SER A 1 231 ? -4.623 -4.094 -2.070 1.00 9.44 267 SER A CA 1
ATOM 1723 C C . SER A 1 231 ? -5.982 -4.484 -2.626 1.00 8.49 267 SER A C 1
ATOM 1724 O O . SER A 1 231 ? -6.107 -5.473 -3.345 1.00 7.94 267 SER A O 1
ATOM 1727 N N . PRO A 1 232 ? -7.027 -3.724 -2.285 1.00 9.32 268 PRO A N 1
ATOM 1728 C CA . PRO A 1 232 ? -8.331 -4.098 -2.833 1.00 8.22 268 PRO A CA 1
ATOM 1729 C C . PRO A 1 232 ? -8.264 -4.044 -4.363 1.00 8.55 268 PRO A C 1
ATOM 1730 O O . PRO A 1 232 ? -8.995 -4.756 -5.051 1.00 7.17 268 PRO A O 1
ATOM 1734 N N . LYS A 1 233 ? -7.357 -3.219 -4.885 1.00 6.51 269 LYS A N 1
ATOM 1735 C CA . LYS A 1 233 ? -7.190 -3.079 -6.327 1.00 7.67 269 LYS A CA 1
ATOM 1736 C C . LYS A 1 233 ? -6.736 -4.379 -6.981 1.00 6.61 269 LYS A C 1
ATOM 1737 O O . LYS A 1 233 ? -7.024 -4.616 -8.150 1.00 6.19 269 LYS A O 1
ATOM 1743 N N . PHE A 1 234 ? -6.037 -5.224 -6.229 1.00 7.02 270 PHE A N 1
ATOM 1744 C CA . PHE A 1 234 ? -5.576 -6.497 -6.775 1.00 7.49 270 PHE A CA 1
ATOM 1745 C C . PHE A 1 234 ? -6.793 -7.299 -7.218 1.00 8.38 270 PHE A C 1
ATOM 1746 O O . PHE A 1 234 ? -6.789 -7.930 -8.275 1.00 9.17 270 PHE A O 1
ATOM 1754 N N . ILE A 1 235 ? -7.845 -7.247 -6.411 1.00 8.20 271 ILE A N 1
ATOM 1755 C CA . ILE A 1 235 ? -9.075 -7.963 -6.711 1.00 8.77 271 ILE A CA 1
ATOM 1756 C C . ILE A 1 235 ? -9.912 -7.209 -7.749 1.00 8.17 271 ILE A C 1
ATOM 1757 O O . ILE A 1 235 ? -10.474 -7.818 -8.655 1.00 8.15 271 ILE A O 1
ATOM 1762 N N . ASP A 1 236 ? -9.992 -5.889 -7.628 1.00 7.71 272 ASP A N 1
ATOM 1763 C CA . ASP A 1 236 ? -10.762 -5.118 -8.595 1.00 8.48 272 ASP A CA 1
ATOM 1764 C C . ASP A 1 236 ? -10.159 -5.269 -9.988 1.00 8.45 272 ASP A C 1
ATOM 1765 O O . ASP A 1 236 ? -10.882 -5.278 -10.984 1.00 9.66 272 ASP A O 1
ATOM 1770 N N . LEU A 1 237 ? -8.834 -5.382 -10.051 1.00 6.60 273 LEU A N 1
ATOM 1771 C CA . LEU A 1 237 ? -8.131 -5.520 -11.321 1.00 6.44 273 LEU A CA 1
ATOM 1772 C C . LEU A 1 237 ? -8.059 -6.947 -11.860 1.00 7.93 273 LEU A C 1
ATOM 1773 O O . LEU A 1 237 ? -8.046 -7.151 -13.076 1.00 7.97 273 LEU A O 1
ATOM 1778 N N . GLY A 1 238 ? -7.998 -7.928 -10.965 1.00 6.88 274 GLY A N 1
ATOM 1779 C CA . GLY A 1 238 ? -7.891 -9.312 -11.404 1.00 8.51 274 GLY A CA 1
ATOM 1780 C C . GLY A 1 238 ? -9.166 -10.139 -11.420 1.00 9.64 274 GLY A C 1
ATOM 1781 O O . GLY A 1 238 ? -9.254 -11.126 -12.149 1.00 8.17 274 GLY A O 1
ATOM 1782 N N . GLY A 1 239 ? -10.150 -9.746 -10.618 1.00 10.01 275 GLY A N 1
ATOM 1783 C CA . GLY A 1 239 ? -11.401 -10.480 -10.570 1.00 9.77 275 GLY A CA 1
ATOM 1784 C C . GLY A 1 239 ? -11.187 -11.967 -10.339 1.00 10.72 275 GLY A C 1
ATOM 1785 O O . GLY A 1 239 ? -10.300 -12.359 -9.579 1.00 10.10 275 GLY A O 1
ATOM 1786 N N . PRO A 1 240 ? -11.976 -12.826 -11.001 1.00 10.01 276 PRO A N 1
ATOM 1787 C CA . PRO A 1 240 ? -11.866 -14.281 -10.860 1.00 10.12 276 PRO A CA 1
ATOM 1788 C C . PRO A 1 240 ? -10.442 -14.831 -10.967 1.00 9.24 276 PRO A C 1
ATOM 1789 O O . PRO A 1 240 ? -10.100 -15.813 -10.308 1.00 7.96 276 PRO A O 1
ATOM 1793 N N . ALA A 1 241 ? -9.613 -14.198 -11.792 1.00 7.65 277 ALA A N 1
ATOM 1794 C CA . ALA A 1 241 ? -8.246 -14.667 -11.994 1.00 8.67 277 ALA A CA 1
ATOM 1795 C C . ALA A 1 241 ? -7.350 -14.655 -10.754 1.00 8.26 277 ALA A C 1
ATOM 1796 O O . ALA A 1 241 ? -6.362 -15.388 -10.704 1.00 8.11 277 ALA A O 1
ATOM 1798 N N . VAL A 1 242 ? -7.678 -13.841 -9.755 1.00 8.50 278 VAL A N 1
ATOM 1799 C CA . VAL A 1 242 ? -6.839 -13.793 -8.559 1.00 7.69 278 VAL A CA 1
ATOM 1800 C C . VAL A 1 242 ? -7.346 -14.651 -7.404 1.00 9.34 278 VAL A C 1
ATOM 1801 O O . VAL A 1 242 ? -6.735 -14.687 -6.332 1.00 8.53 278 VAL A O 1
ATOM 1805 N N . GLU A 1 243 ? -8.455 -15.352 -7.618 1.00 8.56 279 GLU A N 1
ATOM 1806 C CA . GLU A 1 243 ? -8.995 -16.221 -6.578 1.00 8.77 279 GLU A CA 1
ATOM 1807 C C . GLU A 1 243 ? -7.966 -17.305 -6.265 1.00 9.93 279 GLU A C 1
ATOM 1808 O O . GLU A 1 243 ? -7.391 -17.900 -7.175 1.00 11.64 279 GLU A O 1
ATOM 1814 N N . GLY A 1 244 ? -7.728 -17.554 -4.983 1.00 8.21 280 GLY A N 1
ATOM 1815 C CA . GLY A 1 244 ? -6.773 -18.578 -4.611 1.00 7.56 280 GLY A CA 1
ATOM 1816 C C . GLY A 1 244 ? -5.341 -18.108 -4.425 1.00 7.38 280 GLY A C 1
ATOM 1817 O O . GLY A 1 244 ? -4.514 -18.862 -3.915 1.00 8.34 280 GLY A O 1
ATOM 1818 N N . VAL A 1 245 ? -5.030 -16.880 -4.831 1.00 6.84 281 VAL A N 1
ATOM 1819 C CA . VAL A 1 245 ? -3.672 -16.369 -4.660 1.00 7.10 281 VAL A CA 1
ATOM 1820 C C . VAL A 1 245 ? -3.372 -16.218 -3.167 1.00 8.26 281 VAL A C 1
ATOM 1821 O O . VAL A 1 245 ? -4.218 -15.766 -2.390 1.00 8.15 281 VAL A O 1
ATOM 1825 N N . ARG A 1 246 ? -2.172 -16.619 -2.767 1.00 8.89 282 ARG A N 1
ATOM 1826 C CA . ARG A 1 246 ? -1.768 -16.525 -1.372 1.00 9.24 282 ARG A CA 1
ATOM 1827 C C . ARG A 1 246 ? -0.661 -15.505 -1.186 1.00 9.23 282 ARG A C 1
ATOM 1828 O O . ARG A 1 246 ? 0.173 -15.314 -2.067 1.00 7.79 282 ARG A O 1
ATOM 1836 N N . LEU A 1 247 ? -0.666 -14.845 -0.032 1.00 7.90 283 LEU A N 1
ATOM 1837 C CA . LEU A 1 247 ? 0.350 -13.855 0.282 1.00 7.51 283 LEU A CA 1
ATOM 1838 C C . LEU A 1 247 ? 0.366 -13.611 1.783 1.00 8.78 283 LEU A C 1
ATOM 1839 O O . LEU A 1 247 ? -0.612 -13.891 2.481 1.00 3.73 283 LEU A O 1
ATOM 1844 N N . ALA A 1 248 ? 1.483 -13.094 2.276 1.00 8.43 284 ALA A N 1
ATOM 1845 C CA . ALA A 1 248 ? 1.611 -12.776 3.688 1.00 10.06 284 ALA A CA 1
ATOM 1846 C C . ALA A 1 248 ? 1.886 -11.281 3.800 1.00 10.70 284 ALA A C 1
ATOM 1847 O O . ALA A 1 248 ? 2.531 -10.700 2.932 1.00 11.02 284 ALA A O 1
ATOM 1849 N N . THR A 1 249 ? 1.387 -10.660 4.860 1.00 11.78 285 THR A N 1
ATOM 1850 C CA . THR A 1 249 ? 1.606 -9.239 5.070 1.00 13.23 285 THR A CA 1
ATOM 1851 C C . THR A 1 249 ? 1.626 -8.934 6.563 1.00 12.09 285 THR A C 1
ATOM 1852 O O . THR A 1 249 ? 1.127 -9.715 7.370 1.00 12.84 285 THR A O 1
ATOM 1856 N N . ALA A 1 250 ? 2.217 -7.800 6.925 1.00 11.12 286 ALA A N 1
ATOM 1857 C CA . ALA A 1 250 ? 2.316 -7.395 8.322 1.00 10.47 286 ALA A CA 1
ATOM 1858 C C . ALA A 1 250 ? 0.973 -6.884 8.840 1.00 8.61 286 ALA A C 1
ATOM 1859 O O . ALA A 1 250 ? 0.392 -7.462 9.751 1.00 6.88 286 ALA A O 1
ATOM 1861 N N . PHE A 1 251 ? 0.484 -5.805 8.241 1.00 10.03 287 PHE A N 1
ATOM 1862 C CA . PHE A 1 251 ? -0.793 -5.209 8.629 1.00 9.07 287 PHE A CA 1
ATOM 1863 C C . PHE A 1 251 ? -1.954 -5.794 7.819 1.00 9.16 287 PHE A C 1
ATOM 1864 O O . PHE A 1 251 ? -1.936 -5.769 6.593 1.00 9.64 287 PHE A O 1
ATOM 1872 N N . VAL A 1 252 ? -2.960 -6.317 8.509 1.00 7.59 288 VAL A N 1
ATOM 1873 C CA . VAL A 1 252 ? -4.125 -6.885 7.834 1.00 8.27 288 VAL A CA 1
ATOM 1874 C C . VAL A 1 252 ? -5.349 -6.050 8.192 1.00 9.69 288 VAL A C 1
ATOM 1875 O O . VAL A 1 252 ? -5.802 -6.048 9.336 1.00 10.75 288 VAL A O 1
ATOM 1879 N N . LEU A 1 253 ? -5.883 -5.339 7.209 1.00 10.25 289 LEU A N 1
ATOM 1880 C CA . LEU A 1 253 ? -7.037 -4.483 7.442 1.00 11.77 289 LEU A CA 1
ATOM 1881 C C . LEU A 1 253 ? -8.257 -5.268 7.911 1.00 13.13 289 LEU A C 1
ATOM 1882 O O . LEU A 1 253 ? -8.893 -4.903 8.902 1.00 13.88 289 LEU A O 1
ATOM 1887 N N . GLY A 1 254 ? -8.584 -6.339 7.193 1.00 12.47 290 GLY A N 1
ATOM 1888 C CA . GLY A 1 254 ? -9.737 -7.149 7.548 1.00 13.60 290 GLY A CA 1
ATOM 1889 C C . GLY A 1 254 ? -9.391 -8.260 8.519 1.00 15.36 290 GLY A C 1
ATOM 1890 O O . GLY A 1 254 ? -9.896 -9.377 8.406 1.00 15.23 290 GLY A O 1
ATOM 1891 N N . ALA A 1 255 ? -8.524 -7.948 9.476 1.00 14.90 291 ALA A N 1
ATOM 1892 C CA . ALA A 1 255 ? -8.094 -8.917 10.473 1.00 16.98 291 ALA A CA 1
ATOM 1893 C C . ALA A 1 255 ? -9.227 -9.243 11.426 1.00 18.89 291 ALA A C 1
ATOM 1894 O O . ALA A 1 255 ? -10.225 -8.528 11.488 1.00 20.58 291 ALA A O 1
ATOM 1896 N N . SER A 1 256 ? -9.070 -10.330 12.169 1.00 21.53 292 SER A N 1
ATOM 1897 C CA . SER A 1 256 ? -10.077 -10.711 13.142 1.00 23.64 292 SER A CA 1
ATOM 1898 C C . SER A 1 256 ? -9.384 -10.762 14.502 1.00 23.54 292 SER A C 1
ATOM 1899 O O . SER A 1 256 ? -10.027 -10.916 15.537 1.00 24.53 292 SER A O 1
ATOM 1902 N N . ASP A 1 257 ? -8.060 -10.629 14.475 1.00 22.85 293 ASP A N 1
ATOM 1903 C CA . ASP A 1 257 ? -7.246 -10.618 15.686 1.00 21.60 293 ASP A CA 1
ATOM 1904 C C . ASP A 1 257 ? -7.608 -9.346 16.444 1.00 20.13 293 ASP A C 1
ATOM 1905 O O . ASP A 1 257 ? -7.336 -8.248 15.963 1.00 18.10 293 ASP A O 1
ATOM 1910 N N . PRO A 1 258 ? -8.213 -9.479 17.639 1.00 17.56 294 PRO A N 1
ATOM 1911 C CA . PRO A 1 258 ? -8.633 -8.366 18.495 1.00 15.61 294 PRO A CA 1
ATOM 1912 C C . PRO A 1 258 ? -7.723 -7.139 18.546 1.00 15.37 294 PRO A C 1
ATOM 1913 O O . PRO A 1 258 ? -8.203 -5.997 18.544 1.00 14.63 294 PRO A O 1
ATOM 1917 N N . VAL A 1 259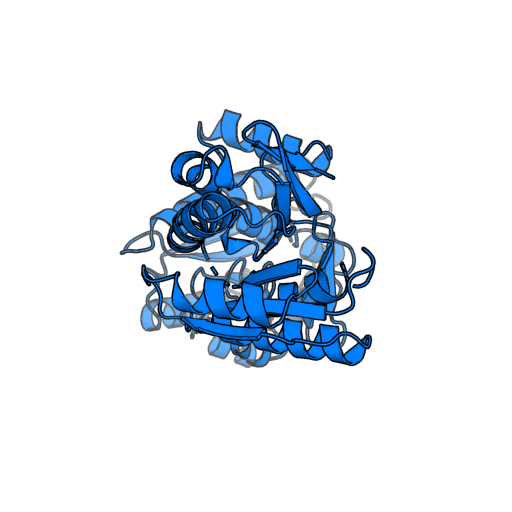 ? -6.418 -7.363 18.577 1.00 13.72 295 VAL A N 1
ATOM 1918 C CA . VAL A 1 259 ? -5.465 -6.261 18.637 1.00 14.78 295 VAL A CA 1
ATOM 1919 C C . VAL A 1 259 ? -5.511 -5.361 17.398 1.00 13.93 295 VAL A C 1
ATOM 1920 O O . VAL A 1 259 ? -5.430 -4.134 17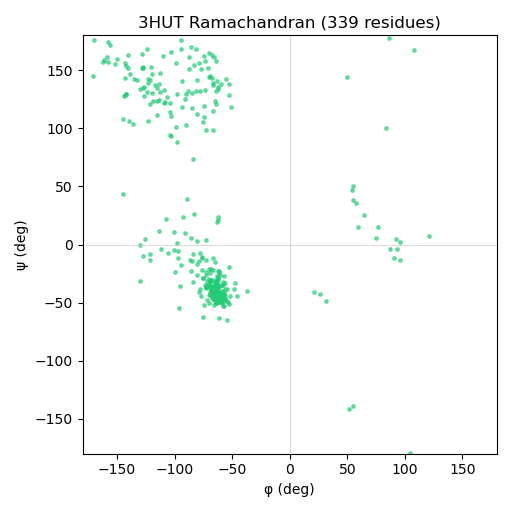.503 1.00 15.51 295 VAL A O 1
ATOM 1924 N N . VAL A 1 260 ? -5.657 -5.970 16.229 1.00 13.33 296 VAL A N 1
ATOM 1925 C CA . VAL A 1 260 ? -5.685 -5.215 14.978 1.00 13.04 296 VAL A CA 1
ATOM 1926 C C . VAL A 1 260 ? -6.975 -4.429 14.704 1.00 13.81 296 VAL A C 1
ATOM 1927 O O . VAL A 1 260 ? -6.919 -3.238 14.420 1.00 13.29 296 VAL A O 1
ATOM 1931 N N . VAL A 1 261 ? -8.130 -5.079 14.789 1.00 14.75 297 VAL A N 1
ATOM 1932 C CA . VAL A 1 261 ? -9.398 -4.397 14.504 1.00 19.95 297 VAL A CA 1
ATOM 1933 C C . VAL A 1 261 ? -9.703 -3.252 15.457 1.00 18.44 297 VAL A C 1
ATOM 1934 O O . VAL A 1 261 ? -10.380 -2.300 15.079 1.00 17.70 297 VAL A O 1
ATOM 1938 N N . GLU A 1 262 ? -9.210 -3.339 16.689 1.00 18.44 298 GLU A N 1
ATOM 1939 C CA . GLU A 1 262 ? -9.445 -2.274 17.656 1.00 18.20 298 GLU A CA 1
ATOM 1940 C C . GLU A 1 262 ? -8.793 -0.995 17.143 1.00 16.31 298 GLU A C 1
ATOM 1941 O O . GLU A 1 262 ? -9.334 0.101 17.304 1.00 16.26 298 GLU A O 1
ATOM 1947 N N . PHE A 1 263 ? -7.620 -1.138 16.534 1.00 12.19 299 PHE A N 1
ATOM 1948 C CA . PHE A 1 263 ? -6.921 0.003 15.966 1.00 10.96 299 PHE A CA 1
ATOM 1949 C C . PHE A 1 263 ? -7.678 0.448 14.718 1.00 9.46 299 PHE A C 1
ATOM 1950 O O . PHE A 1 263 ? -7.939 1.634 14.522 1.00 10.80 299 PHE A O 1
ATOM 1958 N N . VAL A 1 264 ? -8.016 -0.518 13.870 1.00 9.99 300 VAL A N 1
ATOM 1959 C CA . VAL A 1 264 ? -8.735 -0.225 12.637 1.00 9.95 300 VAL A CA 1
ATOM 1960 C C . VAL A 1 264 ? -10.037 0.508 12.944 1.00 10.71 300 VAL A C 1
ATOM 1961 O O . VAL A 1 264 ? -10.350 1.519 12.311 1.00 10.11 300 VAL A O 1
ATOM 1965 N N . SER A 1 265 ? -10.781 0.001 13.926 1.00 11.60 301 SER A N 1
ATOM 1966 C CA . SER A 1 265 ? -12.052 0.598 14.342 1.00 11.55 301 SER A CA 1
ATOM 1967 C C . SER A 1 265 ? -11.866 2.001 14.918 1.00 11.67 301 SER A C 1
ATOM 1968 O O . SER A 1 265 ? -12.553 2.947 14.517 1.00 10.93 301 SER A O 1
ATOM 1971 N N . ALA A 1 266 ? -10.940 2.133 15.862 1.00 9.24 302 ALA A N 1
ATOM 1972 C CA . ALA A 1 266 ? -10.666 3.422 16.488 1.00 9.55 302 ALA A CA 1
ATOM 1973 C C . ALA A 1 266 ? -10.259 4.463 15.455 1.00 9.77 302 ALA A C 1
ATOM 1974 O O . ALA A 1 266 ? -10.706 5.613 15.507 1.00 10.29 302 ALA A O 1
ATOM 1976 N N . TYR A 1 267 ? -9.408 4.047 14.522 1.00 10.25 303 TYR A N 1
ATOM 1977 C CA . TYR A 1 267 ? -8.900 4.924 13.473 1.00 12.33 303 TYR A CA 1
ATOM 1978 C C . TYR A 1 267 ? -9.984 5.424 12.516 1.00 11.86 303 TYR A C 1
ATOM 1979 O O . TYR A 1 267 ? -10.072 6.621 12.231 1.00 11.70 303 TYR A O 1
ATOM 1988 N N . GLU A 1 268 ? -10.796 4.500 12.010 1.00 12.49 304 GLU A N 1
ATOM 1989 C CA . GLU A 1 268 ? -11.862 4.853 11.078 1.00 12.17 304 GLU A CA 1
ATOM 1990 C C . GLU A 1 268 ? -12.895 5.741 11.752 1.00 11.92 304 GLU A C 1
ATOM 1991 O O . GLU A 1 268 ? -13.388 6.700 11.159 1.00 11.55 304 GLU A O 1
ATOM 1997 N N . THR A 1 269 ? -13.204 5.428 13.004 1.00 11.16 305 THR A N 1
ATOM 1998 C CA . THR A 1 269 ? -14.178 6.197 13.763 1.00 10.98 305 THR A CA 1
ATOM 1999 C C . THR A 1 269 ? -13.717 7.636 13.971 1.00 12.43 305 THR A C 1
ATOM 2000 O O . THR A 1 269 ? -14.477 8.587 13.772 1.00 10.82 305 THR A O 1
ATOM 2004 N N . LEU A 1 270 ? -12.462 7.788 14.367 1.00 12.38 306 LEU A N 1
ATOM 2005 C CA . LEU A 1 270 ? -11.906 9.104 14.632 1.00 14.45 306 LEU A CA 1
ATOM 2006 C C . LEU A 1 270 ? -11.516 9.908 13.399 1.00 14.31 306 LEU A C 1
ATOM 2007 O O . LEU A 1 270 ? -11.718 11.121 13.365 1.00 15.75 306 LEU A O 1
ATOM 2012 N N . TYR A 1 271 ? -10.976 9.239 12.386 1.00 13.90 307 TYR A N 1
ATOM 2013 C CA . TYR A 1 271 ? -10.519 9.928 11.181 1.00 15.11 307 TYR A CA 1
ATOM 2014 C C . TYR A 1 271 ? -11.384 9.785 9.933 1.00 16.59 307 TYR A C 1
ATOM 2015 O O . TYR A 1 271 ? -11.132 10.443 8.918 1.00 16.91 307 TYR A O 1
ATOM 2024 N N . GLY A 1 272 ? -12.400 8.933 10.007 1.00 16.95 308 GLY A N 1
ATOM 2025 C CA . GLY A 1 272 ? -13.291 8.749 8.874 1.00 17.97 308 GLY A CA 1
ATOM 2026 C C . GLY A 1 272 ? -12.668 8.167 7.618 1.00 18.52 308 GLY A C 1
ATOM 2027 O O . GLY A 1 272 ? -13.162 8.397 6.513 1.00 19.33 308 GLY A O 1
ATOM 2028 N N . ALA A 1 273 ? -11.587 7.411 7.773 1.00 17.62 309 ALA A N 1
ATOM 2029 C CA . ALA A 1 273 ? -10.929 6.796 6.626 1.00 17.77 309 ALA A CA 1
ATOM 2030 C C . ALA A 1 273 ? -10.232 5.511 7.053 1.00 18.18 309 ALA A C 1
ATOM 2031 O O . ALA A 1 273 ? -9.890 5.348 8.222 1.00 17.72 309 ALA A O 1
ATOM 2033 N N . ILE A 1 274 ? -10.029 4.599 6.105 1.00 18.00 310 ILE A N 1
ATOM 2034 C CA . ILE A 1 274 ? -9.364 3.336 6.403 1.00 19.19 310 ILE A CA 1
ATOM 2035 C C . ILE A 1 274 ? -7.879 3.591 6.611 1.00 15.81 310 ILE A C 1
ATOM 2036 O O . ILE A 1 274 ? -7.253 4.302 5.827 1.00 14.67 310 ILE A O 1
ATOM 2041 N N . PRO A 1 275 ? -7.295 3.031 7.685 1.00 14.00 311 PRO A N 1
ATOM 2042 C CA . PRO A 1 275 ? -5.865 3.259 7.905 1.00 12.29 311 PRO A CA 1
ATOM 2043 C C . PRO A 1 275 ? -5.056 2.518 6.857 1.00 11.39 311 PRO A C 1
ATOM 2044 O O . PRO A 1 275 ? -5.429 1.419 6.444 1.00 10.36 311 PRO A O 1
ATOM 2048 N N . THR A 1 276 ? -3.956 3.120 6.427 1.00 9.72 312 THR A N 1
ATOM 2049 C CA . THR A 1 276 ? -3.086 2.501 5.439 1.00 10.07 312 THR A CA 1
ATOM 2050 C C . THR A 1 276 ? -1.979 1.759 6.179 1.00 10.98 312 THR A C 1
ATOM 2051 O O . THR A 1 276 ? -1.885 1.832 7.407 1.00 9.77 312 THR A O 1
ATOM 2055 N N . LEU A 1 277 ? -1.132 1.057 5.432 1.00 10.74 313 LEU A N 1
ATOM 2056 C CA . LEU A 1 277 ? -0.029 0.326 6.040 1.00 11.02 313 LEU A CA 1
ATOM 2057 C C . LEU A 1 277 ? 0.948 1.313 6.681 1.00 10.42 313 LEU A C 1
ATOM 2058 O O . LEU A 1 277 ? 1.573 1.010 7.693 1.00 9.66 313 LEU A O 1
ATOM 2063 N N . PHE A 1 278 ? 1.069 2.501 6.098 1.00 10.66 314 PHE A N 1
ATOM 2064 C CA . PHE A 1 278 ? 1.964 3.514 6.645 1.00 9.32 314 PHE A CA 1
ATOM 2065 C C . PHE A 1 278 ? 1.410 4.021 7.974 1.00 9.06 314 PHE A C 1
ATOM 2066 O O . PHE A 1 278 ? 2.151 4.219 8.941 1.00 8.00 314 PHE A O 1
ATOM 2074 N N . ALA A 1 279 ? 0.097 4.210 8.028 1.00 8.81 315 ALA A N 1
ATOM 2075 C CA . ALA A 1 279 ? -0.541 4.661 9.257 1.00 8.75 315 ALA A CA 1
ATOM 2076 C C . ALA A 1 279 ? -0.340 3.597 10.340 1.00 7.11 315 ALA A C 1
ATOM 2077 O O . ALA A 1 279 ? -0.075 3.914 11.504 1.00 7.02 315 ALA A O 1
ATOM 2079 N N . ALA A 1 280 ? -0.453 2.333 9.947 1.00 5.72 316 ALA A N 1
ATOM 2080 C CA . ALA A 1 280 ? -0.291 1.225 10.882 1.00 4.45 316 ALA A CA 1
ATOM 2081 C C . ALA A 1 280 ? 1.134 1.146 11.438 1.00 6.17 316 ALA A C 1
ATOM 2082 O O . ALA A 1 280 ? 1.335 0.934 12.632 1.00 3.54 316 ALA A O 1
ATOM 2084 N N . HIS A 1 281 ? 2.125 1.303 10.572 1.00 5.58 317 HIS A N 1
ATOM 2085 C CA . HIS A 1 281 ? 3.509 1.261 11.022 1.00 7.20 317 HIS A CA 1
ATOM 2086 C C . HIS A 1 281 ? 3.812 2.489 11.876 1.00 7.65 317 HIS A C 1
ATOM 2087 O O . HIS A 1 281 ? 4.623 2.426 12.796 1.00 8.51 317 HIS A O 1
ATOM 2094 N N . GLY A 1 282 ? 3.151 3.602 11.574 1.00 7.54 318 GLY A N 1
ATOM 2095 C CA . GLY A 1 282 ? 3.354 4.809 12.353 1.00 8.46 318 GLY A CA 1
ATOM 2096 C C . GLY A 1 282 ? 2.753 4.590 13.729 1.00 8.80 318 GLY A C 1
ATOM 2097 O O . GLY A 1 282 ? 3.281 5.056 14.743 1.00 7.25 318 GLY A O 1
ATOM 2098 N N . TYR A 1 283 ? 1.636 3.867 13.762 1.00 6.78 319 TYR A N 1
ATOM 2099 C CA . TYR A 1 283 ? 0.964 3.561 15.018 1.00 7.99 319 TYR A CA 1
ATOM 2100 C C . TYR A 1 283 ? 1.888 2.700 15.882 1.00 8.28 319 TYR A C 1
ATOM 2101 O O . TYR A 1 283 ? 2.112 2.999 17.058 1.00 9.30 319 TYR A O 1
ATOM 2110 N N . ASP A 1 284 ? 2.420 1.629 15.296 1.00 7.56 320 ASP A N 1
ATOM 2111 C CA . ASP A 1 284 ? 3.310 0.735 16.029 1.00 8.15 320 ASP A CA 1
ATOM 2112 C C . ASP A 1 284 ? 4.621 1.406 16.424 1.00 8.59 320 ASP A C 1
ATOM 2113 O O . ASP A 1 284 ? 5.165 1.130 17.495 1.00 5.97 320 ASP A O 1
ATOM 2118 N N . ALA A 1 285 ? 5.134 2.280 15.563 1.00 7.38 321 ALA A N 1
ATOM 2119 C CA . ALA A 1 285 ? 6.387 2.959 15.863 1.00 8.52 321 ALA A CA 1
ATOM 2120 C C . ALA A 1 285 ? 6.233 3.746 17.161 1.00 8.57 321 ALA A C 1
ATOM 2121 O O . ALA A 1 285 ? 7.064 3.635 18.071 1.00 9.44 321 ALA A O 1
ATOM 2123 N N . VAL A 1 286 ? 5.166 4.534 17.250 1.00 6.65 322 VAL A N 1
ATOM 2124 C CA . VAL A 1 286 ? 4.914 5.322 18.448 1.00 6.14 322 VAL A CA 1
ATOM 2125 C C . VAL A 1 286 ? 4.732 4.404 19.662 1.00 7.85 322 VAL A C 1
ATOM 2126 O O . VAL A 1 286 ? 5.295 4.651 20.732 1.00 7.45 322 VAL A O 1
ATOM 2130 N N . GLY A 1 287 ? 3.948 3.343 19.491 1.00 7.72 323 GLY A N 1
ATOM 2131 C CA . GLY A 1 287 ? 3.727 2.412 20.583 1.00 8.72 323 GLY A CA 1
ATOM 2132 C C . GLY A 1 287 ? 5.002 1.728 21.045 1.00 8.65 323 GLY A C 1
ATOM 2133 O O . GLY A 1 287 ? 5.212 1.530 22.242 1.00 10.33 323 GLY A O 1
ATOM 2134 N N . ILE A 1 288 ? 5.852 1.346 20.100 1.00 8.58 324 ILE A N 1
ATOM 2135 C CA . ILE A 1 288 ? 7.113 0.697 20.439 1.00 8.24 324 ILE A CA 1
ATOM 2136 C C . ILE A 1 288 ? 7.973 1.659 21.253 1.00 8.96 324 ILE A C 1
ATOM 2137 O O . ILE A 1 288 ? 8.577 1.274 22.260 1.00 8.21 324 ILE A O 1
ATOM 2150 N N . LEU A 1 290 ? 6.971 4.380 23.040 1.00 9.03 326 LEU A N 1
ATOM 2151 C CA . LEU A 1 290 ? 6.366 4.632 24.340 1.00 7.46 326 LEU A CA 1
ATOM 2152 C C . LEU A 1 290 ? 6.570 3.479 25.317 1.00 7.39 326 LEU A C 1
ATOM 2153 O O . LEU A 1 290 ? 6.843 3.696 26.494 1.00 8.77 326 LEU A O 1
ATOM 2158 N N . ALA A 1 291 ? 6.440 2.250 24.838 1.00 7.66 327 ALA A N 1
ATOM 2159 C CA . ALA A 1 291 ? 6.638 1.099 25.710 1.00 8.15 327 ALA A CA 1
ATOM 2160 C C . ALA A 1 291 ? 8.079 1.118 26.224 1.00 8.84 327 ALA A C 1
ATOM 2161 O O . ALA A 1 291 ? 8.332 0.838 27.393 1.00 7.70 327 ALA A O 1
ATOM 2163 N N . ALA A 1 292 ? 9.016 1.459 25.346 1.00 7.47 328 ALA A N 1
ATOM 2164 C CA . ALA A 1 292 ? 10.427 1.519 25.725 1.00 8.68 328 ALA A CA 1
ATOM 2165 C C . ALA A 1 292 ? 10.635 2.609 26.782 1.00 9.11 328 ALA A C 1
ATOM 2166 O O . ALA A 1 292 ? 11.367 2.414 27.757 1.00 9.69 328 ALA A O 1
ATOM 2168 N N . VAL A 1 293 ? 9.996 3.759 26.586 1.00 9.08 329 VAL A N 1
ATOM 2169 C CA . VAL A 1 293 ? 10.108 4.849 27.551 1.00 9.40 329 VAL A CA 1
ATOM 2170 C C . VAL A 1 293 ? 9.513 4.358 28.873 1.00 10.51 329 VAL A C 1
ATOM 2171 O O . VAL A 1 293 ? 10.052 4.619 29.949 1.00 11.78 329 VAL A O 1
ATOM 2175 N N . GLY A 1 294 ? 8.399 3.640 28.779 1.00 9.48 330 GLY A N 1
ATOM 2176 C CA . GLY A 1 294 ? 7.757 3.107 29.965 1.00 10.07 330 GLY A CA 1
ATOM 2177 C C . GLY A 1 294 ? 8.705 2.236 30.773 1.00 11.06 330 GLY A C 1
ATOM 2178 O O . GLY A 1 294 ? 8.745 2.317 32.003 1.00 10.90 330 GLY A O 1
ATOM 2179 N N . ARG A 1 295 ? 9.468 1.390 30.089 1.00 10.57 331 ARG A N 1
ATOM 2180 C CA . ARG A 1 295 ? 10.413 0.524 30.780 1.00 12.11 331 ARG A CA 1
ATOM 2181 C C . ARG A 1 295 ? 11.594 1.323 31.317 1.00 12.74 331 ARG A C 1
ATOM 2182 O O . ARG A 1 295 ? 12.120 1.018 32.384 1.00 16.11 331 ARG A O 1
ATOM 2190 N N . ALA A 1 296 ? 12.005 2.352 30.583 1.00 14.01 332 ALA A N 1
ATOM 2191 C CA . ALA A 1 296 ? 13.119 3.188 31.016 1.00 15.05 332 ALA A CA 1
ATOM 2192 C C . ALA A 1 296 ? 12.722 3.998 32.251 1.00 16.09 332 ALA A C 1
ATOM 2193 O O . ALA A 1 296 ? 13.566 4.322 33.086 1.00 17.38 332 ALA A O 1
ATOM 2195 N N . GLY A 1 297 ? 11.437 4.328 32.356 1.00 15.51 333 GLY A N 1
ATOM 2196 C CA . GLY A 1 297 ? 10.956 5.080 33.503 1.00 17.32 333 GLY A CA 1
ATOM 2197 C C . GLY A 1 297 ? 11.056 6.594 33.397 1.00 16.66 333 GLY A C 1
ATOM 2198 O O . GLY A 1 297 ? 11.572 7.120 32.412 1.00 17.15 333 GLY A O 1
ATOM 2199 N N . PRO A 1 298 ? 10.574 7.324 34.418 1.00 18.64 334 PRO A N 1
ATOM 2200 C CA . PRO A 1 298 ? 10.581 8.791 34.488 1.00 18.99 334 PRO A CA 1
ATOM 2201 C C . PRO A 1 298 ? 11.957 9.439 34.333 1.00 19.72 334 PRO A C 1
ATOM 2202 O O . PRO A 1 298 ? 12.078 10.539 33.784 1.00 18.58 334 PRO A O 1
ATOM 2206 N N . GLU A 1 299 ? 12.989 8.761 34.822 1.00 18.58 335 GLU A N 1
ATOM 2207 C CA . GLU A 1 299 ? 14.347 9.288 34.748 1.00 19.77 335 GLU A CA 1
ATOM 2208 C C . GLU A 1 299 ? 15.066 8.802 33.494 1.00 17.52 335 GLU A C 1
ATOM 2209 O O . GLU A 1 299 ? 16.292 8.767 33.440 1.00 17.40 335 GLU A O 1
ATOM 2215 N N . VAL A 1 300 ? 14.290 8.434 32.485 1.00 15.81 336 VAL A N 1
ATOM 2216 C CA . VAL A 1 300 ? 14.842 7.950 31.228 1.00 14.00 336 VAL A CA 1
ATOM 2217 C C . VAL A 1 300 ? 15.832 8.930 30.588 1.00 13.10 336 VAL A C 1
ATOM 2218 O O . VAL A 1 300 ? 15.647 10.141 30.648 1.00 12.25 336 VAL A O 1
ATOM 2222 N N . THR A 1 301 ? 16.889 8.390 29.987 1.00 11.49 337 THR A N 1
ATOM 2223 C CA . THR A 1 301 ? 17.881 9.202 29.291 1.00 11.53 337 THR A CA 1
ATOM 2224 C C . THR A 1 301 ? 17.961 8.672 27.863 1.00 11.77 337 THR A C 1
ATOM 2225 O O . THR A 1 301 ? 17.431 7.601 27.558 1.00 12.29 337 THR A O 1
ATOM 2229 N N . ARG A 1 302 ? 18.625 9.419 26.993 1.00 10.95 338 ARG A N 1
ATOM 2230 C CA . ARG A 1 302 ? 18.773 9.010 25.606 1.00 10.47 338 ARG A CA 1
ATOM 2231 C C . ARG A 1 302 ? 19.444 7.643 25.539 1.00 11.52 338 ARG A C 1
ATOM 2232 O O . ARG A 1 302 ? 19.046 6.777 24.753 1.00 9.96 338 ARG A O 1
ATOM 2240 N N . GLU A 1 303 ? 20.452 7.453 26.388 1.00 12.10 339 GLU A N 1
ATOM 2241 C CA . GLU A 1 303 ? 21.206 6.205 26.443 1.00 11.94 339 GLU A CA 1
ATOM 2242 C C . GLU A 1 303 ? 20.363 5.035 26.947 1.00 10.43 339 GLU A C 1
ATOM 2243 O O . GLU A 1 303 ? 20.396 3.948 26.371 1.00 9.23 339 GLU A O 1
ATOM 2249 N N . SER A 1 304 ? 19.623 5.248 28.031 1.00 9.54 340 SER A N 1
ATOM 2250 C CA . SER A 1 304 ? 18.799 4.181 28.581 1.00 9.15 340 SER A CA 1
ATOM 2251 C C . SER A 1 304 ? 17.637 3.870 27.644 1.00 8.89 340 SER A C 1
ATOM 2252 O O . SER A 1 304 ? 17.184 2.726 27.569 1.00 7.16 340 SER A O 1
ATOM 2255 N N . LEU A 1 305 ? 17.160 4.886 26.928 1.00 7.27 341 LEU A N 1
ATOM 2256 C CA . LEU A 1 305 ? 16.065 4.682 25.992 1.00 8.49 341 LEU A CA 1
ATOM 2257 C C . LEU A 1 305 ? 16.553 3.870 24.795 1.00 8.05 341 LEU A C 1
ATOM 2258 O O . LEU A 1 305 ? 15.805 3.067 24.240 1.00 10.68 341 LEU A O 1
ATOM 2263 N N . ARG A 1 306 ? 17.807 4.068 24.397 1.00 7.86 342 ARG A N 1
ATOM 2264 C CA . ARG A 1 306 ? 18.354 3.308 23.269 1.00 7.19 342 ARG A CA 1
ATOM 2265 C C . ARG A 1 306 ? 18.396 1.822 23.641 1.00 6.54 342 ARG A C 1
ATOM 2266 O O . ARG A 1 306 ? 18.068 0.963 22.821 1.00 4.60 342 ARG A O 1
ATOM 2274 N N . ASP A 1 307 ? 18.805 1.522 24.876 1.00 6.30 343 ASP A N 1
ATOM 2275 C CA . ASP A 1 307 ? 18.863 0.134 25.335 1.00 6.76 343 ASP A CA 1
ATOM 2276 C C . ASP A 1 307 ? 17.470 -0.482 25.380 1.00 6.97 343 ASP A C 1
ATOM 2277 O O . ASP A 1 307 ? 17.270 -1.608 24.921 1.00 6.91 343 ASP A O 1
ATOM 2282 N N . ALA A 1 308 ? 16.508 0.253 25.935 1.00 6.09 344 ALA A N 1
ATOM 2283 C CA . ALA A 1 308 ? 15.135 -0.243 26.037 1.00 6.47 344 ALA A CA 1
ATOM 2284 C C . ALA A 1 308 ? 14.523 -0.496 24.661 1.00 8.68 344 ALA A C 1
ATOM 2285 O O . ALA A 1 308 ? 13.816 -1.489 24.462 1.00 8.72 344 ALA A O 1
ATOM 2287 N N . LEU A 1 309 ? 14.780 0.406 23.716 1.00 7.28 345 LEU A N 1
ATOM 2288 C CA . LEU A 1 309 ? 14.257 0.246 22.358 1.00 8.26 345 LEU A CA 1
ATOM 2289 C C . LEU A 1 309 ? 14.815 -1.037 21.761 1.00 8.06 345 LEU A C 1
ATOM 2290 O O . LEU A 1 309 ? 14.085 -1.830 21.170 1.00 7.75 345 LEU A O 1
ATOM 2295 N N . ALA A 1 310 ? 16.120 -1.227 21.927 1.00 7.27 346 ALA A N 1
ATOM 2296 C CA . ALA A 1 310 ? 16.805 -2.411 21.421 1.00 7.24 346 ALA A CA 1
ATOM 2297 C C . ALA A 1 310 ? 16.265 -3.692 22.057 1.00 7.03 346 ALA A C 1
ATOM 2298 O O . ALA A 1 310 ? 16.396 -4.774 21.482 1.00 7.31 346 ALA A O 1
ATOM 2300 N N . ALA A 1 311 ? 15.660 -3.563 23.239 1.00 6.09 347 ALA A N 1
ATOM 2301 C CA . ALA A 1 311 ? 15.104 -4.716 23.956 1.00 6.66 347 ALA A CA 1
ATOM 2302 C C . ALA A 1 311 ? 13.772 -5.215 23.380 1.00 7.09 347 ALA A C 1
ATOM 2303 O O . ALA A 1 311 ? 13.286 -6.284 23.759 1.00 8.65 347 ALA A O 1
ATOM 2305 N N . THR A 1 312 ? 13.181 -4.439 22.479 1.00 6.77 348 THR A N 1
ATOM 2306 C CA . THR A 1 312 ? 11.912 -4.816 21.850 1.00 7.06 348 THR A CA 1
ATOM 2307 C C . THR A 1 312 ? 12.063 -6.232 21.306 1.00 6.93 348 THR A C 1
ATOM 2308 O O . THR A 1 312 ? 12.882 -6.485 20.425 1.00 5.60 348 THR A O 1
ATOM 2312 N N . ASP A 1 313 ? 11.260 -7.152 21.820 1.00 8.98 349 ASP A N 1
ATOM 2313 C CA . ASP A 1 313 ? 11.390 -8.542 21.419 1.00 10.79 349 ASP A CA 1
ATOM 2314 C C . ASP A 1 313 ? 10.101 -9.235 20.994 1.00 11.67 349 ASP A C 1
ATOM 2315 O O . ASP A 1 313 ? 10.119 -10.112 20.142 1.00 11.90 349 ASP A O 1
ATOM 2320 N N . ARG A 1 314 ? 8.985 -8.825 21.579 1.00 12.86 350 ARG A N 1
ATOM 2321 C CA . ARG A 1 314 ? 7.707 -9.464 21.325 1.00 13.64 350 ARG A CA 1
ATOM 2322 C C . ARG A 1 314 ? 6.567 -8.436 21.347 1.00 12.57 350 ARG A C 1
ATOM 2323 O O . ARG A 1 314 ? 5.511 -8.672 21.918 1.00 11.63 350 ARG A O 1
ATOM 2331 N N . TYR A 1 315 ? 6.787 -7.291 20.714 1.00 10.88 351 TYR A N 1
ATOM 2332 C CA . TYR A 1 315 ? 5.779 -6.237 20.677 1.00 10.58 351 TYR A CA 1
ATOM 2333 C C . TYR A 1 315 ? 4.535 -6.673 19.904 1.00 10.70 351 TYR A C 1
ATOM 2334 O O . TYR A 1 315 ? 4.625 -7.035 18.739 1.00 10.79 351 TYR A O 1
ATOM 2343 N N . ALA A 1 316 ? 3.376 -6.607 20.552 1.00 9.14 352 ALA A N 1
ATOM 2344 C CA . ALA A 1 316 ? 2.119 -7.000 19.921 1.00 10.71 352 ALA A CA 1
ATOM 2345 C C . ALA A 1 316 ? 1.541 -5.843 19.108 1.00 8.98 352 ALA A C 1
ATOM 2346 O O . ALA A 1 316 ? 0.569 -5.215 19.513 1.00 10.91 352 ALA A O 1
ATOM 2348 N N . GLY A 1 317 ? 2.144 -5.562 17.960 1.00 10.32 353 GLY A N 1
ATOM 2349 C CA . GLY A 1 317 ? 1.674 -4.457 17.137 1.00 9.50 353 GLY A CA 1
ATOM 2350 C C . GLY A 1 317 ? 0.551 -4.817 16.187 1.00 10.16 353 GLY A C 1
ATOM 2351 O O . GLY A 1 317 ? 0.219 -5.994 16.016 1.00 10.00 353 GLY A O 1
ATOM 2352 N N . VAL A 1 318 ? -0.046 -3.799 15.573 1.00 8.50 354 VAL A N 1
ATOM 2353 C CA . VAL A 1 318 ? -1.119 -4.031 14.618 1.00 8.28 354 VAL A CA 1
ATOM 2354 C C . VAL A 1 318 ? -0.503 -4.526 13.317 1.00 8.13 354 VAL A C 1
ATOM 2355 O O . VAL A 1 318 ? -1.210 -4.997 12.427 1.00 7.33 354 VAL A O 1
ATOM 2359 N N . THR A 1 319 ? 0.822 -4.421 13.220 1.00 7.40 355 THR A N 1
ATOM 2360 C CA . THR A 1 319 ? 1.541 -4.879 12.036 1.00 7.76 355 THR A CA 1
ATOM 2361 C C . THR A 1 319 ? 2.151 -6.248 12.324 1.00 7.58 355 THR A C 1
ATOM 2362 O O . THR A 1 319 ? 2.965 -6.745 11.550 1.00 7.03 355 THR A O 1
ATOM 2366 N N . GLY A 1 320 ? 1.741 -6.844 13.446 1.00 7.38 356 GLY A N 1
ATOM 2367 C CA . GLY A 1 320 ? 2.221 -8.162 13.827 1.00 9.55 356 GLY A CA 1
ATOM 2368 C C . GLY A 1 320 ? 3.188 -8.172 14.994 1.00 9.53 356 GLY A C 1
ATOM 2369 O O . GLY A 1 320 ? 3.689 -7.128 15.403 1.00 9.79 356 GLY A O 1
ATOM 2370 N N . ILE A 1 321 ? 3.451 -9.356 15.537 1.00 9.19 357 ILE A N 1
ATOM 2371 C CA . ILE A 1 321 ? 4.385 -9.476 16.650 1.00 10.17 357 ILE A CA 1
ATOM 2372 C C . ILE A 1 321 ? 5.746 -9.047 16.115 1.00 9.44 357 ILE A C 1
ATOM 2373 O O . ILE A 1 321 ? 6.258 -9.643 15.169 1.00 8.13 357 ILE A O 1
ATOM 2378 N N . THR A 1 322 ? 6.322 -8.016 16.736 1.00 7.77 358 THR A N 1
ATOM 2379 C CA . THR A 1 322 ? 7.589 -7.431 16.304 1.00 6.56 358 THR A CA 1
ATOM 2380 C C . THR A 1 322 ? 8.772 -7.594 17.261 1.00 7.58 358 THR A C 1
ATOM 2381 O O . THR A 1 322 ? 8.635 -7.417 18.472 1.00 6.51 358 THR A O 1
ATOM 2385 N N . ARG A 1 323 ? 9.932 -7.906 16.682 1.00 6.44 359 ARG A N 1
ATOM 2386 C CA . ARG A 1 323 ? 11.182 -8.125 17.412 1.00 8.24 359 ARG A CA 1
ATOM 2387 C C . ARG A 1 323 ? 12.348 -7.372 16.766 1.00 7.03 359 ARG A C 1
ATOM 2388 O O . ARG A 1 323 ? 12.429 -7.279 15.542 1.00 5.89 359 ARG A O 1
ATOM 2396 N N . PHE A 1 324 ? 13.237 -6.819 17.591 1.00 7.58 360 PHE A N 1
ATOM 2397 C CA . PHE A 1 324 ? 14.428 -6.134 17.085 1.00 7.83 360 PHE A CA 1
ATOM 2398 C C . PHE A 1 324 ? 15.596 -7.056 17.456 1.00 8.62 360 PHE A C 1
ATOM 2399 O O . PHE A 1 324 ? 15.795 -7.374 18.635 1.00 7.83 360 PHE A O 1
ATOM 2407 N N . ASP A 1 325 ? 16.356 -7.490 16.456 1.00 7.66 361 ASP A N 1
ATOM 2408 C CA . ASP A 1 325 ? 17.484 -8.394 16.683 1.00 8.63 361 ASP A CA 1
ATOM 2409 C C . ASP A 1 325 ? 18.436 -7.859 17.755 1.00 8.74 361 ASP A C 1
ATOM 2410 O O . ASP A 1 325 ? 18.881 -6.713 17.682 1.00 8.42 361 ASP A O 1
ATOM 2415 N N . PRO A 1 326 ? 18.769 -8.692 18.756 1.00 8.55 362 PRO A N 1
ATOM 2416 C CA . PRO A 1 326 ? 19.671 -8.278 19.836 1.00 9.26 362 PRO A CA 1
ATOM 2417 C C . PRO A 1 326 ? 21.067 -7.902 19.357 1.00 9.74 362 PRO A C 1
ATOM 2418 O O . PRO A 1 326 ? 21.771 -7.137 20.011 1.00 10.72 362 PRO A O 1
ATOM 2422 N N . GLU A 1 327 ? 21.467 -8.442 18.213 1.00 10.78 363 GLU A N 1
ATOM 2423 C CA . GLU A 1 327 ? 22.781 -8.137 17.669 1.00 11.30 363 GLU A CA 1
ATOM 2424 C C . GLU A 1 327 ? 22.748 -7.012 16.629 1.00 11.70 363 GLU A C 1
ATOM 2425 O O . GLU A 1 327 ? 23.444 -6.011 16.776 1.00 11.31 363 GLU A O 1
ATOM 2431 N N . THR A 1 328 ? 21.915 -7.160 15.601 1.00 9.58 364 THR A N 1
ATOM 2432 C CA . THR A 1 328 ? 21.839 -6.174 14.521 1.00 9.15 364 THR A CA 1
ATOM 2433 C C . THR A 1 328 ? 20.776 -5.081 14.635 1.00 9.05 364 THR A C 1
ATOM 2434 O O . THR A 1 328 ? 20.865 -4.060 13.941 1.00 9.39 364 THR A O 1
ATOM 2438 N N . ARG A 1 329 ? 19.778 -5.300 15.490 1.00 7.25 365 ARG A N 1
ATOM 2439 C CA . ARG A 1 329 ? 18.666 -4.365 15.667 1.00 7.92 365 ARG A CA 1
ATOM 2440 C C . ARG A 1 329 ? 17.698 -4.459 14.485 1.00 7.77 365 ARG A C 1
ATOM 2441 O O . ARG A 1 329 ? 16.758 -3.682 14.392 1.00 6.29 365 ARG A O 1
ATOM 2449 N N . GLU A 1 330 ? 17.936 -5.404 13.579 1.00 8.46 366 GLU A N 1
ATOM 2450 C CA . GLU A 1 330 ? 17.062 -5.563 12.416 1.00 9.64 366 GLU A CA 1
ATOM 2451 C C . GLU A 1 330 ? 15.682 -6.044 12.864 1.00 10.74 366 GLU A C 1
ATOM 2452 O O . GLU A 1 330 ? 15.560 -6.853 13.787 1.00 9.35 366 GLU A O 1
ATOM 2458 N N . THR A 1 331 ? 14.644 -5.550 12.198 1.00 9.92 367 THR A N 1
ATOM 2459 C CA . THR A 1 331 ? 13.271 -5.895 12.542 1.00 8.20 367 THR A CA 1
ATOM 2460 C C . THR A 1 331 ? 12.735 -7.144 11.851 1.00 8.44 367 THR A C 1
ATOM 2461 O O . THR A 1 331 ? 12.881 -7.306 10.645 1.00 7.88 367 THR A O 1
ATOM 2465 N N . THR A 1 332 ? 12.127 -8.030 12.633 1.00 8.80 368 THR A N 1
ATOM 2466 C CA . THR A 1 332 ? 11.509 -9.238 12.099 1.00 9.63 368 THR A CA 1
ATOM 2467 C C . THR A 1 332 ? 10.093 -9.245 12.662 1.00 10.05 368 THR A C 1
ATOM 2468 O O . THR A 1 332 ? 9.843 -8.692 13.736 1.00 10.70 368 THR A O 1
ATOM 2472 N N . LYS A 1 333 ? 9.164 -9.852 11.937 1.00 10.05 369 LYS A N 1
ATOM 2473 C CA . LYS A 1 333 ? 7.777 -9.886 12.374 1.00 9.16 369 LYS A CA 1
ATOM 2474 C C . LYS A 1 333 ? 7.088 -11.195 12.043 1.00 8.13 369 LYS A C 1
ATOM 2475 O O . LYS A 1 333 ? 7.499 -11.905 11.133 1.00 6.25 369 LYS A O 1
ATOM 2481 N N . ILE A 1 334 ? 6.036 -11.508 12.791 1.00 7.33 370 ILE A N 1
ATOM 2482 C CA . ILE A 1 334 ? 5.255 -12.702 12.516 1.00 10.36 370 ILE A CA 1
ATOM 2483 C C . ILE A 1 334 ? 4.172 -12.230 11.552 1.00 8.73 370 ILE A C 1
ATOM 2484 O O . ILE A 1 334 ? 3.205 -11.591 11.961 1.00 10.31 370 ILE A O 1
ATOM 2489 N N . LEU A 1 335 ? 4.348 -12.530 10.270 1.00 8.54 371 LEU A N 1
ATOM 2490 C CA . LEU A 1 335 ? 3.396 -12.110 9.247 1.00 7.14 371 LEU A CA 1
ATOM 2491 C C . LEU A 1 335 ? 2.108 -12.925 9.283 1.00 8.11 371 LEU A C 1
ATOM 2492 O O . LEU A 1 335 ? 2.062 -14.001 9.875 1.00 7.36 371 LEU A O 1
ATOM 2497 N N . THR A 1 336 ? 1.059 -12.399 8.652 1.00 6.99 372 THR A N 1
ATOM 2498 C CA . THR A 1 336 ? -0.235 -13.073 8.611 1.00 6.56 372 THR A CA 1
ATOM 2499 C C . THR A 1 336 ? -0.483 -13.604 7.199 1.00 7.31 372 THR A C 1
ATOM 2500 O O . THR A 1 336 ? -0.467 -12.841 6.231 1.00 6.74 372 THR A O 1
ATOM 2504 N N . ARG A 1 337 ? -0.706 -14.910 7.087 1.00 7.93 373 ARG A N 1
ATOM 2505 C CA . ARG A 1 337 ? -0.941 -15.545 5.787 1.00 7.66 373 ARG A CA 1
ATOM 2506 C C . ARG A 1 337 ? -2.385 -15.375 5.348 1.00 8.40 373 ARG A C 1
ATOM 2507 O O . ARG A 1 337 ? -3.313 -15.625 6.121 1.00 7.64 373 ARG A O 1
ATOM 2515 N N . LEU A 1 338 ? -2.566 -14.967 4.095 1.00 7.46 374 LEU A N 1
ATOM 2516 C CA . LEU A 1 338 ? -3.892 -14.730 3.548 1.00 7.73 374 LEU A CA 1
ATOM 2517 C C . LEU A 1 338 ? -4.103 -15.455 2.224 1.00 7.32 374 LEU A C 1
ATOM 2518 O O . LEU A 1 338 ? -3.152 -15.898 1.586 1.00 5.47 374 LEU A O 1
ATOM 2523 N N . VAL A 1 339 ? -5.364 -15.570 1.825 1.00 6.43 375 VAL A N 1
ATOM 2524 C CA . VAL A 1 339 ? -5.712 -16.180 0.551 1.00 6.53 375 VAL A CA 1
ATOM 2525 C C . VAL A 1 339 ? -6.888 -15.379 0.020 1.00 6.78 375 VAL A C 1
ATOM 2526 O O . VAL A 1 339 ? -7.732 -14.912 0.790 1.00 7.57 375 VAL A O 1
ATOM 2530 N N . VAL A 1 340 ? -6.920 -15.187 -1.291 1.00 5.57 376 VAL A N 1
ATOM 2531 C CA . VAL A 1 340 ? -8.010 -14.457 -1.916 1.00 5.99 376 VAL A CA 1
ATOM 2532 C C . VAL A 1 340 ? -9.120 -15.464 -2.150 1.00 6.34 376 VAL A C 1
ATOM 2533 O O . VAL A 1 340 ? -8.929 -16.437 -2.871 1.00 6.83 376 VAL A O 1
ATOM 2537 N N . ARG A 1 341 ? -10.269 -15.252 -1.524 1.00 8.40 377 ARG A N 1
ATOM 2538 C CA . ARG A 1 341 ? -11.384 -16.165 -1.715 1.00 9.83 377 ARG A CA 1
ATOM 2539 C C . ARG A 1 341 ? -12.679 -15.377 -1.728 1.00 11.47 377 ARG A C 1
ATOM 2540 O O . ARG A 1 341 ? -12.941 -14.568 -0.841 1.00 10.82 377 ARG A O 1
ATOM 2548 N N . GLU A 1 342 ? -13.483 -15.613 -2.756 1.00 12.72 378 GLU A N 1
ATOM 2549 C CA . GLU A 1 342 ? -14.754 -14.928 -2.909 1.00 13.68 378 GLU A CA 1
ATOM 2550 C C . GLU A 1 342 ? -14.653 -13.407 -2.866 1.00 12.03 378 GLU A C 1
ATOM 2551 O O . GLU A 1 342 ? -15.411 -12.749 -2.162 1.00 10.31 378 GLU A O 1
ATOM 2557 N N . GLY A 1 343 ? -13.695 -12.859 -3.607 1.00 10.53 379 GLY A N 1
ATOM 2558 C CA . GLY A 1 343 ? -13.558 -11.415 -3.700 1.00 9.01 379 GLY A CA 1
ATOM 2559 C C . GLY A 1 343 ? -12.936 -10.616 -2.573 1.00 9.78 379 GLY A C 1
ATOM 2560 O O . GLY A 1 343 ? -13.093 -9.398 -2.537 1.00 7.96 379 GLY A O 1
ATOM 2561 N N . ASP A 1 344 ? -12.243 -11.271 -1.648 1.00 8.12 380 ASP A N 1
ATOM 2562 C CA . ASP A 1 344 ? -11.593 -10.535 -0.570 1.00 9.46 380 ASP A CA 1
ATOM 2563 C C . ASP A 1 344 ? -10.483 -11.373 0.032 1.00 8.77 380 ASP A C 1
ATOM 2564 O O . ASP A 1 344 ? -10.439 -12.592 -0.154 1.00 9.02 380 ASP A O 1
ATOM 2569 N N . PHE A 1 345 ? -9.575 -10.713 0.740 1.00 7.89 381 PHE A N 1
ATOM 2570 C CA . PHE A 1 345 ? -8.466 -11.399 1.386 1.00 9.21 381 PHE A CA 1
ATOM 2571 C C . PHE A 1 345 ? -8.983 -12.067 2.658 1.00 10.07 381 PHE A C 1
ATOM 2572 O O . PHE A 1 345 ? -9.679 -11.441 3.460 1.00 11.93 381 PHE A O 1
ATOM 2580 N N . ARG A 1 346 ? -8.640 -13.337 2.835 1.00 9.58 382 ARG A N 1
ATOM 2581 C CA . ARG A 1 346 ? -9.083 -14.098 3.996 1.00 8.92 382 ARG A CA 1
ATOM 2582 C C . ARG A 1 346 ? -7.909 -14.541 4.859 1.00 9.26 382 ARG A C 1
ATOM 2583 O O . ARG A 1 346 ? -6.882 -14.976 4.347 1.00 9.56 382 ARG A O 1
ATOM 2591 N N . VAL A 1 347 ? -8.053 -14.417 6.170 1.00 8.35 383 VAL A N 1
ATOM 2592 C CA . VAL A 1 347 ? -6.995 -14.855 7.068 1.00 11.54 383 VAL A CA 1
ATOM 2593 C C . VAL A 1 347 ? -7.051 -16.383 7.090 1.00 12.43 383 VAL A C 1
ATOM 2594 O O . VAL A 1 347 ? -8.071 -16.970 7.455 1.00 12.29 383 VAL A O 1
ATOM 2598 N N . ILE A 1 348 ? -5.962 -17.021 6.675 1.00 13.82 384 ILE A N 1
ATOM 2599 C CA . ILE A 1 348 ? -5.890 -18.479 6.633 1.00 16.54 384 ILE A CA 1
ATOM 2600 C C . ILE A 1 348 ? -5.919 -19.106 8.026 1.00 18.93 384 ILE A C 1
ATOM 2601 O O . ILE A 1 348 ? -6.724 -20.043 8.236 1.00 21.30 384 ILE A O 1
#

InterPro domains:
  IPR028081 Leucine-binding protein domain [PF13458] (44-367)
  IPR028082 Periplasmic binding protein-like I [SSF53822] (42-389)
  IPR051010 Branched-chain amino acid transport protein [PTHR30483] (13-387)

Nearest PDB structures (foldseek):
  3hut-assembly1_A  TM=1.003E+00  e=8.388E-66  Rhodospirillum rubrum ATCC 11170
  3td9-assembly1_A-2  TM=7.109E-01  e=8.462E-27  Thermotoga maritima
  4gnr-assembly1_A  TM=7.113E-01  e=5.409E-26  Streptococcus pneumoniae str. Canada MDR_19A
  4evr-assembly1_A  TM=6.965E-01  e=9.032E-23  Rhodopseudomonas palustris CGA009
  4n0q-assembly4_D  TM=7.041E-01  e=1.476E-22  Brucella melitensis bv. 1 str. 16M

CATH classification: 3.40.50.2300 (+1 more: 3.40.50.2300)

Sequence (341 aa):
LALLLGYELPLTGANAAYGRVFQEAARLQLDRFNAAGGVGGRPVDILYADSRDDADQARTIARAFVDDPRVVGVLGDFSSTVSAAGSIYGKEGPQLSPTAAHPDYIKISPWQFRAITTPAFEGPNNAAWIGDGFTSVAVIGVTTDWGLSSAQAFRKAFELRGGAVVVNEEVPPGNRRFDDVIDEIEDEAPQAIYLAAYEDAAPFLRALRARGSALPVYGSSALYSPKFIDLGGPAVEGVRLATAFVLGASDPVVVEFVSAYETLYGAIPTLFAAHGYDAVGILAAVGRAGPEVTRESLRDALAATDRYAGVTGITRFDPETRETTKILTRLVVREGDFRVI

Organism: Rhodospirillum rubrum (strain ATCC 11170 / ATH 1.1.1 / DSM 467 / LMG 4362 / NCIMB 8255 / S1) (NCBI:txid269796)

B-factor: mean 14.21, std 7.51, range [2.85, 54.69]

Secondary structure (DSSP, 8-state):
--EEEEEEE-SSSTTHHHHHHHHHHHHHHHHHHHHTTTBTTB-EEEEEEE-TT-HHHHHHHHHHHHH-TTEEEEEE-SSTTT--HHHHHHHH--EEESS---GGGTTS-TTEEESSPPGGGHHHHHHH--TTS--EEEEEEESSHHHHHHHHHHHHHHHHTT-EEEEEEEE-TT----HHHHHHHHHH--SEEEE--HHHHHHHHHHHHHTT----EEE-GGG-SHHHHHHHGGGGTT-EEEES--TT--SHHHHHHHHHHHHHHSS---HHHHHHHHHHH--HHHHHH-TT--HHHHHHHHHT--SEEETTEEEEE-TTT--EEE--EEEEEETTEEEE-

Radius of gyration: 21.27 Å; Cα contacts (8 Å, |Δi|>4): 719; chains: 1; bounding box: 42×50×59 Å

Solvent-accessible surface area: 14462 Å² total

Foldseek 3Di:
DAAEAEEEEACDEPCNVLRVLLVLLLVVLQVVCVVVQQQVNHHHDYHYDHQNLDLVSLQVVLVVLLPDQRHLYYAYYDELNNSVSLLSCQVSFAYEYLHHQDPCSLVSHLRYAYLDAHLQQVQLVVLVCVVVVFQEEEEEFEPDPSRVNNSVSNQVNNVVSRHYHQHYYYHHPPDQDQVVSLVSCVVSVGQAYEYSALVRVQNNLQVNVVVPDPHAYEYECNPDDLVSCVSNPPSQARYKYWFQADQPDPPVQQVVSQVVSCVVPVDGRDVSSQSSNVSSVLSVLDSVCGPVRHSNSSSVSNQQQQQDDGNSAGWGQDNVSRGIHGDIFMWGHHPSDTHGD